Protein AF-A0A2V8UH98-F1 (afdb_monomer_lite)

Structure (mmCIF, N/CA/C/O backbone):
data_AF-A0A2V8UH98-F1
#
_entry.id   AF-A0A2V8UH98-F1
#
loop_
_atom_site.group_PDB
_atom_site.id
_atom_site.type_symbol
_atom_site.label_atom_id
_atom_site.label_alt_id
_atom_site.label_comp_id
_atom_site.label_asym_id
_atom_site.label_entity_id
_atom_site.label_seq_id
_atom_site.pdbx_PDB_ins_code
_atom_site.Cartn_x
_atom_site.Cartn_y
_atom_site.Cartn_z
_atom_site.occupancy
_atom_site.B_iso_or_equiv
_atom_site.auth_seq_id
_atom_site.auth_comp_id
_atom_site.auth_asym_id
_atom_site.auth_atom_id
_atom_site.pdbx_PDB_model_num
ATOM 1 N N . MET A 1 1 ? -24.434 48.627 -65.987 1.00 36.56 1 MET A N 1
ATOM 2 C CA . MET A 1 1 ? -24.848 47.667 -64.939 1.00 36.56 1 MET A CA 1
ATOM 3 C C . MET A 1 1 ? -23.824 47.705 -63.820 1.00 36.56 1 MET A C 1
ATOM 5 O O . MET A 1 1 ? -22.636 47.714 -64.101 1.00 36.56 1 MET A O 1
ATOM 9 N N . ARG A 1 2 ? -24.295 47.849 -62.579 1.00 33.19 2 ARG A N 1
ATOM 10 C CA . ARG A 1 2 ? -23.473 47.977 -61.369 1.00 33.19 2 ARG A CA 1
ATOM 11 C C . ARG A 1 2 ? -22.741 46.666 -61.073 1.00 33.19 2 ARG A C 1
ATOM 13 O O . ARG A 1 2 ? -23.379 45.623 -61.069 1.00 33.19 2 ARG A O 1
ATOM 20 N N . SER A 1 3 ? -21.479 46.755 -60.672 1.00 27.91 3 SER A N 1
ATOM 21 C CA . SER A 1 3 ? -20.952 45.897 -59.610 1.00 27.91 3 SER A CA 1
ATOM 22 C C . SER A 1 3 ? -19.883 46.665 -58.839 1.00 27.91 3 SER A C 1
ATOM 24 O O . SER A 1 3 ? -18.904 47.137 -59.409 1.00 27.91 3 SER A O 1
ATOM 26 N N . LYS A 1 4 ? -20.156 46.870 -57.549 1.00 33.62 4 LYS A N 1
ATOM 27 C CA . LYS A 1 4 ? -19.219 47.376 -56.549 1.00 33.62 4 LYS A CA 1
ATOM 28 C C . LYS A 1 4 ? -18.389 46.189 -56.072 1.00 33.62 4 LYS A C 1
ATOM 30 O O . LYS A 1 4 ? -18.980 45.182 -55.700 1.00 33.62 4 LYS A O 1
ATOM 35 N N . THR A 1 5 ? -17.082 46.356 -55.934 1.00 32.06 5 THR A N 1
ATOM 36 C CA . THR A 1 5 ? -16.282 45.493 -55.057 1.00 32.06 5 THR A CA 1
ATOM 37 C C . THR A 1 5 ? -15.260 46.332 -54.312 1.00 32.06 5 THR A C 1
ATOM 39 O O . THR A 1 5 ? -14.608 47.209 -54.872 1.00 32.06 5 THR A O 1
ATOM 42 N N . ALA A 1 6 ? -15.262 46.107 -53.005 1.00 32.78 6 ALA A N 1
ATOM 43 C CA . ALA A 1 6 ? -14.678 46.920 -51.963 1.00 32.78 6 ALA A CA 1
ATOM 44 C C . ALA A 1 6 ? -13.156 46.768 -51.866 1.00 32.78 6 ALA A C 1
ATOM 46 O O . ALA A 1 6 ? -12.603 45.701 -52.122 1.00 32.78 6 ALA A O 1
ATOM 47 N N . PHE A 1 7 ? -12.512 47.845 -51.419 1.00 29.62 7 PHE A N 1
ATOM 48 C CA . PHE A 1 7 ? -11.169 47.827 -50.854 1.00 29.62 7 PHE A CA 1
ATOM 49 C C . PHE A 1 7 ? -11.186 47.049 -49.531 1.00 29.62 7 PHE A C 1
ATOM 51 O O . PHE A 1 7 ? -11.878 47.441 -48.593 1.00 29.62 7 PHE A O 1
ATOM 58 N N . ALA A 1 8 ? -10.395 45.983 -49.450 1.00 29.98 8 ALA A N 1
ATOM 59 C CA . ALA A 1 8 ? -9.986 45.370 -48.194 1.00 29.98 8 ALA A CA 1
ATOM 60 C C . ALA A 1 8 ? -8.457 45.268 -48.206 1.00 29.98 8 ALA A C 1
ATOM 62 O O . ALA A 1 8 ? -7.879 44.471 -48.943 1.00 29.98 8 ALA A O 1
ATOM 63 N N . SER A 1 9 ? -7.804 46.124 -47.422 1.00 27.31 9 SER A N 1
ATOM 64 C CA . SER A 1 9 ? -6.370 46.044 -47.157 1.00 27.31 9 SER A CA 1
ATOM 65 C C . SER A 1 9 ? -6.095 44.820 -46.286 1.00 27.31 9 SER A C 1
ATOM 67 O O . SER A 1 9 ? -6.544 44.768 -45.143 1.00 27.31 9 SER A O 1
ATOM 69 N N . ILE A 1 10 ? -5.343 43.851 -46.807 1.00 29.67 10 ILE A N 1
ATOM 70 C CA . ILE A 1 10 ? -4.742 42.781 -46.007 1.00 29.67 10 ILE A CA 1
ATOM 71 C C . ILE A 1 10 ? -3.270 43.140 -45.827 1.00 29.67 10 ILE A C 1
ATOM 73 O O . ILE A 1 10 ? -2.487 43.135 -46.774 1.00 29.67 10 ILE A O 1
ATOM 77 N N . VAL A 1 11 ? -2.910 43.477 -44.592 1.00 29.83 11 VAL A N 1
ATOM 78 C CA . VAL A 1 11 ? -1.520 43.564 -44.146 1.00 29.83 11 VAL A CA 1
ATOM 79 C C . VAL A 1 11 ? -0.972 42.137 -44.116 1.00 29.83 11 VAL A C 1
ATOM 81 O O . VAL A 1 11 ? -1.351 41.339 -43.260 1.00 29.83 11 VAL A O 1
ATOM 84 N N . LEU A 1 12 ? -0.118 41.799 -45.084 1.00 26.64 12 LEU A N 1
ATOM 85 C CA . LEU A 1 12 ? 0.639 40.549 -45.099 1.00 26.64 12 LEU A CA 1
ATOM 86 C C . LEU A 1 12 ? 1.708 40.612 -43.996 1.00 26.64 12 LEU A C 1
ATOM 88 O O . LEU A 1 12 ? 2.694 41.337 -44.124 1.00 26.64 12 LEU A O 1
ATOM 92 N N . PHE A 1 13 ? 1.538 39.839 -42.924 1.00 27.42 13 PHE A N 1
ATOM 93 C CA . PHE A 1 13 ? 2.664 39.486 -42.064 1.00 27.42 13 PHE A CA 1
ATOM 94 C C . PHE A 1 13 ? 3.539 38.476 -42.814 1.00 27.42 13 PHE A C 1
ATOM 96 O O . PHE A 1 13 ? 3.110 37.366 -43.125 1.00 27.42 13 PHE A O 1
ATOM 103 N N . LEU A 1 14 ? 4.768 38.888 -43.123 1.00 26.70 14 LEU A N 1
ATOM 104 C CA . LEU A 1 14 ? 5.841 38.026 -43.608 1.00 26.70 14 LEU A CA 1
ATOM 105 C C . LEU A 1 14 ? 6.134 36.949 -42.554 1.00 26.70 14 LEU A C 1
ATOM 107 O O . LEU A 1 14 ? 6.762 37.234 -41.536 1.00 26.70 14 LEU A O 1
ATOM 111 N N . ILE A 1 15 ? 5.706 35.712 -42.806 1.00 31.31 15 ILE A N 1
ATOM 112 C CA . ILE A 1 15 ? 6.250 34.542 -42.112 1.00 31.31 15 ILE A CA 1
ATOM 113 C C . ILE A 1 15 ? 7.521 34.134 -42.877 1.00 31.31 15 ILE A C 1
ATOM 115 O O . ILE A 1 15 ? 7.439 33.864 -44.082 1.00 31.31 15 ILE A O 1
ATOM 119 N N . PRO A 1 16 ? 8.707 34.115 -42.240 1.00 30.75 16 PRO A N 1
ATOM 120 C CA . PRO A 1 16 ? 9.930 33.671 -42.888 1.00 30.75 16 PRO A CA 1
ATOM 121 C C . PRO A 1 16 ? 9.797 32.208 -43.315 1.00 30.75 16 PRO A C 1
ATOM 123 O O . PRO A 1 16 ? 9.357 31.352 -42.547 1.00 30.75 16 PRO A O 1
ATOM 126 N N . HIS A 1 17 ? 10.203 31.940 -44.553 1.00 29.08 17 HIS A N 1
ATOM 127 C CA . HIS A 1 17 ? 10.264 30.608 -45.131 1.00 29.08 17 HIS A CA 1
ATOM 128 C C . HIS A 1 17 ? 11.238 29.750 -44.318 1.00 29.08 17 HIS A C 1
ATOM 130 O O . HIS A 1 17 ? 12.447 29.971 -44.357 1.00 29.08 17 HIS A O 1
ATOM 136 N N . SER A 1 18 ? 10.723 28.757 -43.598 1.00 30.25 18 SER A N 1
ATOM 137 C CA . SER A 1 18 ? 11.547 27.644 -43.134 1.00 30.25 18 SER A CA 1
ATOM 138 C C . SER A 1 18 ? 11.640 26.650 -44.284 1.00 30.25 18 SER A C 1
ATOM 140 O O . SER A 1 18 ? 10.657 26.033 -44.688 1.00 30.25 18 SER A O 1
ATOM 142 N N . SER A 1 19 ? 12.835 26.563 -44.857 1.00 30.44 19 SER A N 1
ATOM 143 C CA . SER A 1 19 ? 13.209 25.601 -45.880 1.00 30.44 19 SER A CA 1
ATOM 144 C C . SER A 1 19 ? 12.758 24.193 -45.490 1.00 30.44 19 SER A C 1
ATOM 146 O O . SER A 1 19 ? 13.148 23.673 -44.443 1.00 30.44 19 SER A O 1
ATOM 148 N N . TYR A 1 20 ? 11.969 23.562 -46.361 1.00 27.97 20 TYR A N 1
ATOM 149 C CA . TYR A 1 20 ? 11.771 22.118 -46.362 1.00 27.97 20 TYR A CA 1
ATOM 150 C C . TYR A 1 20 ? 13.131 21.461 -46.631 1.00 27.97 20 TYR A C 1
ATOM 152 O O . TYR A 1 20 ? 13.563 21.319 -47.773 1.00 27.97 20 TYR A O 1
ATOM 160 N N . SER A 1 21 ? 13.831 21.089 -45.563 1.00 30.62 21 SER A N 1
ATOM 161 C CA . SER A 1 21 ? 14.854 20.055 -45.635 1.00 30.62 21 SER A CA 1
ATOM 162 C C . SER A 1 21 ? 14.127 18.736 -45.880 1.00 30.62 21 SER A C 1
ATOM 164 O O . SER A 1 21 ? 13.228 18.376 -45.117 1.00 30.62 21 SER A O 1
ATOM 166 N N . GLN A 1 22 ? 14.468 18.047 -46.971 1.00 31.25 22 GLN A N 1
ATOM 167 C CA . GLN A 1 22 ? 14.033 16.676 -47.207 1.00 31.25 22 GLN A CA 1
ATOM 168 C C . GLN A 1 22 ? 14.352 15.863 -45.955 1.00 31.25 22 GLN A C 1
ATOM 170 O O . GLN A 1 22 ? 15.519 15.689 -45.603 1.00 31.25 22 GLN A O 1
ATOM 175 N N . ALA A 1 23 ? 13.306 15.395 -45.273 1.00 34.00 23 ALA A N 1
ATOM 176 C CA . ALA A 1 23 ? 13.447 14.452 -44.187 1.00 34.00 23 ALA A CA 1
ATOM 177 C C . ALA A 1 23 ? 14.193 13.239 -44.743 1.00 34.00 23 ALA A C 1
ATOM 179 O O . ALA A 1 23 ? 13.656 12.441 -45.515 1.00 34.00 23 ALA A O 1
ATOM 180 N N . ASN A 1 24 ? 15.464 13.141 -44.361 1.00 33.38 24 ASN A N 1
ATOM 181 C CA . ASN A 1 24 ? 16.208 11.901 -44.370 1.00 33.38 24 ASN A CA 1
ATOM 182 C C . ASN A 1 24 ? 15.255 10.856 -43.779 1.00 33.38 24 ASN A C 1
ATOM 184 O O . ASN A 1 24 ? 14.660 11.130 -42.736 1.00 33.38 24 ASN A O 1
ATOM 188 N N . LYS A 1 25 ? 15.029 9.724 -44.458 1.00 35.69 25 LYS A N 1
ATOM 189 C CA . LYS A 1 25 ? 14.259 8.608 -43.893 1.00 35.69 25 LYS A CA 1
ATOM 190 C C . LYS A 1 25 ? 14.992 8.164 -42.632 1.00 35.69 25 LYS A C 1
ATOM 192 O O . LYS A 1 25 ? 15.854 7.289 -42.685 1.00 35.69 25 LYS A O 1
ATOM 197 N N . THR A 1 26 ? 14.688 8.800 -41.506 1.00 36.19 26 THR A N 1
ATOM 198 C CA . THR A 1 26 ? 15.080 8.343 -40.191 1.00 36.19 26 THR A CA 1
ATOM 199 C C . THR A 1 26 ? 14.458 6.971 -40.107 1.00 36.19 26 THR A C 1
ATOM 201 O O . THR A 1 26 ? 13.237 6.822 -40.166 1.00 36.19 26 THR A O 1
ATOM 204 N N . ARG A 1 27 ? 15.327 5.963 -40.120 1.00 35.03 27 ARG A N 1
ATOM 205 C CA . ARG A 1 27 ? 15.001 4.579 -39.817 1.00 35.03 27 ARG A CA 1
ATOM 206 C C . ARG A 1 27 ? 14.012 4.633 -38.656 1.00 35.03 27 ARG A C 1
ATOM 208 O O . ARG A 1 27 ? 14.379 5.136 -37.597 1.00 35.03 27 ARG A O 1
ATOM 215 N N . VAL A 1 28 ? 12.762 4.228 -38.882 1.00 40.47 28 VAL A N 1
ATOM 216 C CA . VAL A 1 28 ? 11.836 3.994 -37.777 1.00 40.47 28 VAL A CA 1
ATOM 217 C C . VAL A 1 28 ? 12.530 2.906 -36.980 1.00 40.47 28 VAL A C 1
ATOM 219 O O . VAL A 1 28 ? 12.625 1.769 -37.436 1.00 40.47 28 VAL A O 1
ATOM 222 N N . THR A 1 29 ? 13.178 3.286 -35.883 1.00 48.66 29 THR A N 1
ATOM 223 C CA . THR A 1 29 ? 13.668 2.334 -34.900 1.00 48.66 29 THR A CA 1
ATOM 224 C C . THR A 1 29 ? 12.436 1.523 -34.548 1.00 48.66 29 THR A C 1
ATOM 226 O O . THR A 1 29 ? 11.457 2.120 -34.109 1.00 48.66 29 THR A O 1
ATOM 229 N N . GLU A 1 30 ? 12.423 0.224 -34.854 1.00 53.59 30 GLU A N 1
ATOM 230 C CA . GLU A 1 30 ? 11.334 -0.664 -34.445 1.00 53.59 30 GLU A CA 1
ATOM 231 C C . GLU A 1 30 ? 11.116 -0.441 -32.948 1.00 53.59 30 GLU A C 1
ATOM 233 O O . GLU A 1 30 ? 11.960 -0.806 -32.129 1.00 53.59 30 GLU A O 1
ATOM 238 N N . THR A 1 31 ? 10.052 0.281 -32.604 1.00 64.19 31 THR A N 1
ATOM 239 C CA . THR A 1 31 ? 9.720 0.590 -31.222 1.00 64.19 31 THR A CA 1
ATOM 240 C C . THR A 1 31 ? 9.157 -0.677 -30.628 1.00 64.19 31 THR A C 1
ATOM 242 O O . THR A 1 31 ? 8.064 -1.097 -30.996 1.00 64.19 31 THR A O 1
ATOM 245 N N . GLN A 1 32 ? 9.923 -1.279 -29.735 1.00 81.81 32 GLN A N 1
ATOM 246 C CA . GLN A 1 32 ? 9.515 -2.467 -29.019 1.00 81.81 32 GLN A CA 1
ATOM 247 C C . GLN A 1 32 ? 8.502 -2.099 -27.931 1.00 81.81 32 GLN A C 1
ATOM 249 O O . GLN A 1 32 ? 8.659 -1.066 -27.259 1.00 81.81 32 GLN A O 1
ATOM 254 N N . LEU A 1 33 ? 7.468 -2.925 -27.776 1.00 89.38 33 LEU A N 1
ATOM 255 C CA . LEU A 1 33 ? 6.556 -2.857 -26.643 1.00 89.38 33 LEU A CA 1
ATOM 256 C C . LEU A 1 33 ? 7.068 -3.759 -25.521 1.00 89.38 33 LEU A C 1
ATOM 258 O O . LEU A 1 33 ? 7.694 -4.790 -25.770 1.00 89.38 33 LEU A O 1
ATOM 262 N N . ALA A 1 34 ? 6.791 -3.371 -24.280 1.00 91.31 34 ALA A N 1
ATOM 263 C CA . ALA A 1 34 ? 6.924 -4.270 -23.144 1.00 91.31 34 ALA A CA 1
ATOM 264 C C . ALA A 1 34 ? 5.643 -4.282 -22.322 1.00 91.31 34 ALA A C 1
ATOM 266 O O . ALA A 1 34 ? 5.087 -3.217 -22.051 1.00 91.31 34 ALA A O 1
ATOM 267 N N . SER A 1 35 ? 5.194 -5.459 -21.904 1.00 94.06 35 SER A N 1
ATOM 268 C CA . SER A 1 35 ? 3.982 -5.651 -21.106 1.00 94.06 35 SER A CA 1
ATOM 269 C C . SER A 1 35 ? 4.248 -6.491 -19.869 1.00 94.06 35 SER A C 1
ATOM 271 O O . SER A 1 35 ? 5.175 -7.292 -19.815 1.00 94.06 35 SER A O 1
ATOM 273 N N . GLY A 1 36 ? 3.435 -6.278 -18.843 1.00 95.00 36 GLY A N 1
ATOM 274 C CA . GLY A 1 36 ? 3.479 -7.052 -17.613 1.00 95.00 36 GLY A CA 1
ATOM 275 C C . GLY A 1 36 ? 2.330 -6.682 -16.690 1.00 95.00 36 GLY A C 1
ATOM 276 O O . GLY A 1 36 ? 1.390 -5.979 -17.085 1.00 95.00 36 GLY A O 1
ATOM 277 N N . ARG A 1 37 ? 2.418 -7.132 -15.442 1.00 95.62 37 ARG A N 1
ATOM 278 C CA . ARG A 1 37 ? 1.472 -6.784 -14.380 1.00 95.62 37 ARG A CA 1
ATOM 279 C C . ARG A 1 37 ? 2.220 -6.417 -13.113 1.00 95.62 37 ARG A C 1
ATOM 281 O O . ARG A 1 37 ? 3.223 -7.036 -12.793 1.00 95.62 37 ARG A O 1
ATOM 288 N N . ILE A 1 38 ? 1.726 -5.430 -12.379 1.00 92.62 38 ILE A N 1
ATOM 289 C CA . ILE A 1 38 ? 2.224 -5.117 -11.041 1.00 92.62 38 ILE A CA 1
ATOM 290 C C . ILE A 1 38 ? 1.338 -5.821 -10.023 1.00 92.62 38 ILE A C 1
ATOM 292 O O . ILE A 1 38 ? 0.111 -5.686 -10.065 1.00 92.62 38 ILE A O 1
ATOM 296 N N . VAL A 1 39 ? 1.959 -6.564 -9.113 1.00 90.00 39 VAL A N 1
ATOM 297 C CA . VAL A 1 39 ? 1.269 -7.368 -8.101 1.00 90.00 39 VAL A CA 1
ATOM 298 C C . VAL A 1 39 ? 1.910 -7.216 -6.719 1.00 90.00 39 VAL A C 1
ATOM 300 O O . VAL A 1 39 ? 3.012 -6.687 -6.584 1.00 90.00 39 VAL A O 1
ATOM 303 N N . ASP A 1 40 ? 1.205 -7.658 -5.680 1.00 83.94 40 ASP A N 1
ATOM 304 C CA . ASP A 1 40 ? 1.782 -7.892 -4.352 1.00 83.94 40 ASP A CA 1
ATOM 305 C C . ASP A 1 40 ? 2.383 -9.296 -4.202 1.00 83.94 40 ASP A C 1
ATOM 307 O O . ASP A 1 40 ? 2.308 -10.128 -5.107 1.00 83.94 40 ASP A O 1
ATOM 311 N N . LEU A 1 41 ? 2.954 -9.579 -3.030 1.00 82.69 41 LEU A N 1
ATOM 312 C CA . LEU A 1 41 ? 3.494 -10.898 -2.673 1.00 82.69 41 LEU A CA 1
ATOM 313 C C . LEU A 1 41 ? 2.470 -12.045 -2.749 1.00 82.69 41 LEU A C 1
ATOM 315 O O . LEU A 1 41 ? 2.865 -13.209 -2.780 1.00 82.69 41 LEU A O 1
ATOM 319 N N . GLN A 1 42 ? 1.169 -11.747 -2.748 1.00 81.06 42 GLN A N 1
ATOM 320 C CA . GLN A 1 42 ? 0.093 -12.729 -2.894 1.00 81.06 42 GLN A CA 1
ATOM 321 C C . GLN A 1 42 ? -0.420 -12.826 -4.342 1.00 81.06 42 GLN A C 1
ATOM 323 O O . GLN A 1 42 ? -1.366 -13.570 -4.602 1.00 81.06 42 GLN A O 1
ATOM 328 N N . GLY A 1 43 ? 0.178 -12.093 -5.288 1.00 84.62 43 GLY A N 1
ATOM 329 C CA . GLY A 1 43 ? -0.238 -12.054 -6.691 1.00 84.62 43 GLY A CA 1
ATOM 330 C C . GLY A 1 43 ? -1.476 -11.189 -6.953 1.00 84.62 43 GLY A C 1
ATOM 331 O O . GLY A 1 43 ? -2.048 -11.243 -8.045 1.00 84.62 43 GLY A O 1
ATOM 332 N N . ARG A 1 44 ? -1.923 -10.389 -5.974 1.00 83.12 44 ARG A N 1
ATOM 333 C CA . ARG A 1 44 ? -3.057 -9.470 -6.151 1.00 83.12 44 ARG A CA 1
ATOM 334 C C . ARG A 1 44 ? -2.600 -8.240 -6.939 1.00 83.12 44 ARG A C 1
ATOM 336 O O . ARG A 1 44 ? -1.517 -7.724 -6.658 1.00 83.12 44 ARG A O 1
ATOM 343 N N . PRO A 1 45 ? -3.392 -7.751 -7.907 1.00 84.94 45 PRO A N 1
ATOM 344 C CA . PRO A 1 45 ? -2.999 -6.623 -8.744 1.00 84.94 45 PRO A CA 1
ATOM 345 C C . PRO A 1 45 ? -2.818 -5.330 -7.938 1.00 84.94 45 PRO A C 1
ATOM 347 O O . PRO A 1 45 ? -3.543 -5.069 -6.979 1.00 84.94 45 PRO A O 1
ATOM 350 N N . ARG A 1 46 ? -1.857 -4.499 -8.356 1.00 79.12 46 ARG A N 1
ATOM 351 C CA . ARG A 1 46 ? -1.647 -3.142 -7.834 1.00 79.12 46 ARG A CA 1
ATOM 352 C C . ARG A 1 46 ? -1.997 -2.120 -8.899 1.00 79.12 46 ARG A C 1
ATOM 354 O O . ARG A 1 46 ? -1.385 -2.101 -9.966 1.00 79.12 46 ARG A O 1
ATOM 361 N N . CYS A 1 47 ? -2.953 -1.257 -8.589 1.00 76.38 47 CYS A N 1
ATOM 362 C CA . CYS A 1 47 ? -3.367 -0.177 -9.467 1.00 76.38 47 CYS A CA 1
ATOM 363 C C . CYS A 1 47 ? -2.652 1.133 -9.112 1.00 76.38 47 CYS A C 1
ATOM 365 O O . CYS A 1 47 ? -2.030 1.277 -8.055 1.00 76.38 47 CYS A O 1
ATOM 367 N N . CYS A 1 48 ? -2.743 2.110 -10.016 1.00 73.38 48 CYS A N 1
ATOM 368 C CA . CYS A 1 48 ? -2.241 3.471 -9.817 1.00 73.38 48 CYS A CA 1
ATOM 369 C C . CYS A 1 48 ?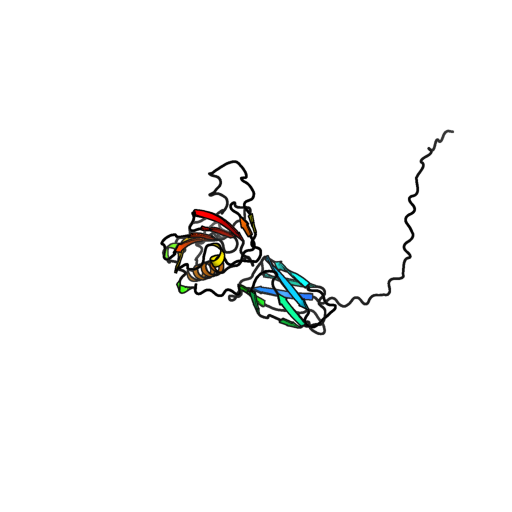 -0.735 3.577 -9.496 1.00 73.38 48 CYS A C 1
ATOM 371 O O . CYS A 1 48 ? -0.273 4.633 -9.082 1.00 73.38 48 CYS A O 1
ATOM 373 N N . VAL A 1 49 ? 0.046 2.519 -9.708 1.00 81.06 49 VAL A N 1
ATOM 374 C CA . VAL A 1 49 ? 1.510 2.521 -9.636 1.00 81.06 49 VAL A CA 1
ATOM 375 C C . VAL A 1 49 ? 2.073 3.217 -10.867 1.00 81.06 49 VAL A C 1
ATOM 377 O O . VAL A 1 49 ? 1.683 2.902 -11.996 1.00 81.06 49 VAL A O 1
ATOM 380 N N . VAL A 1 50 ? 3.029 4.113 -10.636 1.00 87.81 50 VAL A N 1
ATOM 381 C CA . VAL A 1 50 ? 3.915 4.659 -11.666 1.00 87.81 50 VAL A CA 1
ATOM 382 C C . VAL A 1 50 ? 5.204 3.857 -11.640 1.00 87.81 50 VAL A C 1
ATOM 384 O O . VAL A 1 50 ? 5.949 3.949 -10.666 1.00 87.81 50 VAL A O 1
ATOM 387 N N . LEU A 1 51 ? 5.461 3.079 -12.689 1.00 92.25 51 LEU A N 1
ATOM 388 C CA . LEU A 1 51 ? 6.715 2.345 -12.842 1.00 92.25 51 LEU A CA 1
ATOM 389 C C . LEU A 1 51 ? 7.571 3.029 -13.909 1.00 92.25 51 LEU A C 1
ATOM 391 O O . LEU A 1 51 ? 7.095 3.342 -15.003 1.00 92.25 51 LEU A O 1
ATOM 395 N N . THR A 1 52 ? 8.841 3.234 -13.588 1.00 93.75 52 THR A N 1
ATOM 396 C CA . THR A 1 52 ? 9.843 3.833 -14.461 1.00 93.75 52 THR A CA 1
ATOM 397 C C . THR A 1 52 ? 10.926 2.808 -14.779 1.00 93.75 52 THR A C 1
ATOM 399 O O . THR A 1 52 ? 11.574 2.274 -13.880 1.00 93.75 52 THR A O 1
ATOM 402 N N . LEU A 1 53 ? 11.150 2.567 -16.069 1.00 94.75 53 LEU A N 1
ATOM 403 C CA . LEU A 1 53 ? 12.298 1.831 -16.584 1.00 94.75 53 LEU A CA 1
ATOM 404 C C . LEU A 1 53 ? 13.462 2.804 -16.749 1.00 94.75 53 LEU A C 1
ATOM 406 O O . LEU A 1 53 ? 13.413 3.693 -17.601 1.00 94.75 53 LEU A O 1
ATOM 410 N N . VAL A 1 54 ? 14.499 2.642 -15.935 1.00 94.44 54 VAL A N 1
ATOM 411 C CA . VAL A 1 54 ? 15.713 3.461 -15.948 1.00 94.44 54 VAL A CA 1
ATOM 412 C C . VAL A 1 54 ? 16.788 2.733 -16.757 1.00 94.44 54 VAL A C 1
ATOM 414 O O . VAL A 1 54 ? 17.201 1.643 -16.367 1.00 94.44 54 VAL A O 1
ATOM 417 N N . PRO A 1 55 ? 17.242 3.291 -17.889 1.00 94.12 55 PRO A N 1
ATOM 418 C CA . PRO A 1 55 ? 18.300 2.701 -18.698 1.00 94.12 55 PRO A CA 1
ATOM 419 C C . PRO A 1 55 ? 19.581 2.438 -17.907 1.00 94.12 55 PRO A C 1
ATOM 421 O O . PRO A 1 55 ? 20.093 3.327 -17.228 1.00 94.12 55 PRO A O 1
ATOM 424 N N . ILE A 1 56 ? 20.149 1.244 -18.060 1.00 94.44 56 ILE A N 1
ATOM 425 C CA . ILE A 1 56 ? 21.446 0.883 -17.485 1.00 94.44 56 ILE A CA 1
ATOM 426 C C . ILE A 1 56 ? 22.531 1.083 -18.549 1.00 94.44 56 ILE A C 1
ATOM 428 O O . ILE A 1 56 ? 22.398 0.616 -19.679 1.00 94.44 56 ILE A O 1
ATOM 432 N N . ASN A 1 57 ? 23.629 1.753 -18.182 1.00 87.00 57 ASN A N 1
ATOM 433 C CA . ASN A 1 57 ? 24.821 1.941 -19.024 1.00 87.00 57 ASN A CA 1
ATOM 434 C C . ASN A 1 57 ? 24.554 2.551 -20.417 1.00 87.00 57 ASN A C 1
ATOM 436 O O . ASN A 1 57 ? 25.336 2.341 -21.343 1.00 87.00 57 ASN A O 1
ATOM 440 N N . SER A 1 58 ? 23.476 3.325 -20.575 1.00 83.38 58 SER A N 1
ATOM 441 C CA . SER A 1 58 ? 23.147 4.001 -21.832 1.00 83.38 58 SER A CA 1
ATOM 442 C C . SER A 1 58 ? 23.116 5.520 -21.637 1.00 83.38 58 SER A C 1
ATOM 444 O O . SER A 1 58 ? 22.221 6.025 -20.963 1.00 83.38 58 SER A O 1
ATOM 446 N N . PRO A 1 59 ? 24.066 6.275 -22.219 1.00 75.81 59 PRO A N 1
ATOM 447 C CA . PRO A 1 59 ? 24.149 7.726 -22.039 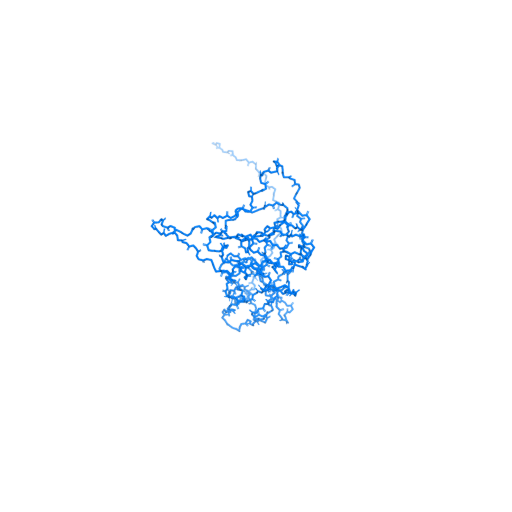1.00 75.81 59 PRO A CA 1
ATOM 448 C C . PRO A 1 59 ? 23.090 8.506 -22.834 1.00 75.81 59 PRO A C 1
ATOM 450 O O . PRO A 1 59 ? 22.933 9.706 -22.631 1.00 75.81 59 PRO A O 1
ATOM 453 N N . THR A 1 60 ? 22.391 7.854 -23.766 1.00 82.56 60 THR A N 1
ATOM 454 C CA . THR A 1 60 ? 21.418 8.488 -24.672 1.00 82.56 60 THR A CA 1
ATOM 455 C C . THR A 1 60 ? 19.987 8.013 -24.451 1.00 82.56 60 THR A C 1
ATOM 457 O O . THR A 1 60 ? 19.052 8.645 -24.947 1.00 82.56 60 THR A O 1
ATOM 460 N N . ALA A 1 61 ? 19.789 6.906 -23.734 1.00 86.50 61 ALA A N 1
ATOM 461 C CA . ALA A 1 61 ? 18.458 6.426 -23.410 1.00 86.50 61 ALA A CA 1
ATOM 462 C C . ALA A 1 61 ? 17.877 7.227 -22.243 1.00 86.50 61 ALA A C 1
ATOM 464 O O . ALA A 1 61 ? 18.529 7.438 -21.223 1.00 86.50 61 ALA A O 1
ATOM 465 N N . MET A 1 62 ? 16.624 7.647 -22.397 1.00 89.75 62 MET A N 1
ATOM 466 C CA . MET A 1 62 ? 15.868 8.322 -21.347 1.00 89.75 62 MET A CA 1
ATOM 467 C C . MET A 1 62 ? 15.028 7.311 -20.558 1.00 89.75 62 MET A C 1
ATOM 469 O O . MET A 1 62 ? 14.613 6.298 -21.131 1.00 89.75 62 MET A O 1
ATOM 473 N N . PRO A 1 63 ? 14.731 7.582 -19.275 1.00 92.50 63 PRO A N 1
ATOM 474 C CA . PRO A 1 63 ? 13.771 6.794 -18.519 1.00 92.50 63 PRO A CA 1
ATOM 475 C C . PRO A 1 63 ? 12.391 6.766 -19.180 1.00 92.50 63 PRO A C 1
ATOM 477 O O . PRO A 1 63 ? 11.898 7.791 -19.653 1.00 92.50 63 PRO A O 1
ATOM 480 N N . ILE A 1 64 ? 11.753 5.596 -19.181 1.00 92.81 64 ILE A N 1
ATOM 481 C CA . ILE A 1 64 ? 10.410 5.394 -19.738 1.00 92.81 64 ILE A CA 1
ATOM 482 C C . ILE A 1 64 ? 9.462 5.133 -18.578 1.00 92.81 64 ILE A C 1
ATOM 484 O O . ILE A 1 64 ? 9.737 4.284 -17.740 1.00 92.81 64 ILE A O 1
ATOM 488 N N . THR A 1 65 ? 8.347 5.855 -18.515 1.00 92.94 65 THR A N 1
ATOM 489 C CA . THR A 1 65 ? 7.387 5.735 -17.413 1.00 92.94 65 THR A CA 1
ATOM 490 C C . THR A 1 65 ? 6.033 5.279 -17.929 1.00 92.94 65 THR A C 1
ATOM 492 O O . THR A 1 65 ? 5.568 5.774 -18.955 1.00 92.94 65 THR A O 1
ATOM 495 N N . ALA A 1 66 ? 5.394 4.368 -17.200 1.00 92.06 66 ALA A N 1
ATOM 496 C CA . ALA A 1 66 ? 4.041 3.911 -17.475 1.00 92.06 66 ALA A CA 1
ATOM 497 C C . ALA A 1 66 ? 3.204 3.852 -16.192 1.00 92.06 66 ALA A C 1
ATOM 499 O O . ALA A 1 66 ? 3.725 3.737 -15.080 1.00 92.06 66 ALA A O 1
ATOM 500 N N . PHE A 1 67 ? 1.888 3.939 -16.374 1.00 89.06 67 PHE A N 1
ATOM 501 C CA . PHE A 1 67 ? 0.900 3.839 -15.308 1.00 89.06 67 PHE A CA 1
ATOM 502 C C . PHE A 1 67 ? 0.200 2.487 -15.393 1.00 89.06 67 PHE A C 1
ATOM 504 O O . PHE A 1 67 ? -0.200 2.053 -16.476 1.00 89.06 67 PHE A O 1
ATOM 511 N N . THR A 1 68 ? 0.034 1.841 -14.245 1.00 89.00 68 THR A N 1
ATOM 512 C CA . THR A 1 68 ? -0.781 0.626 -14.136 1.00 89.00 68 THR A CA 1
ATOM 513 C C . THR A 1 68 ? -2.265 0.923 -14.297 1.00 89.00 68 THR A C 1
ATOM 515 O O . THR A 1 68 ? -2.770 1.951 -13.836 1.00 89.00 68 THR A O 1
ATOM 518 N N . LYS A 1 69 ? -2.982 -0.016 -14.914 1.00 85.75 69 LYS A N 1
ATOM 519 C CA . LYS A 1 69 ? -4.447 -0.061 -14.897 1.00 85.75 69 LYS A CA 1
ATOM 520 C C . LYS A 1 69 ? -4.954 -0.701 -13.597 1.00 85.75 69 LYS A C 1
ATOM 522 O O . LYS A 1 69 ? -4.177 -1.218 -12.798 1.00 85.75 69 LYS A O 1
ATOM 527 N N . TYR A 1 70 ? -6.273 -0.688 -13.400 1.00 77.25 70 TYR A N 1
ATOM 528 C CA . TYR A 1 70 ? -6.932 -1.275 -12.225 1.00 77.25 70 TYR A CA 1
ATOM 529 C C . TYR A 1 70 ? -6.668 -2.777 -12.044 1.00 77.25 70 TYR A C 1
ATOM 531 O O . TYR A 1 70 ? -6.552 -3.251 -10.922 1.00 77.25 70 TYR A O 1
ATOM 539 N N . ASP A 1 71 ? -6.492 -3.518 -13.138 1.00 81.94 71 ASP A N 1
ATOM 540 C CA . ASP A 1 71 ? -6.137 -4.945 -13.129 1.00 81.94 71 ASP A CA 1
ATOM 541 C C . ASP A 1 71 ? -4.630 -5.210 -12.919 1.00 81.94 71 ASP A C 1
ATOM 543 O O . ASP A 1 71 ? -4.153 -6.343 -13.052 1.00 81.94 71 ASP A O 1
ATOM 547 N N . GLY A 1 72 ? -3.865 -4.160 -12.610 1.00 88.44 72 GLY A N 1
ATOM 548 C CA . GLY A 1 72 ? -2.418 -4.186 -12.446 1.00 88.44 72 GLY A CA 1
ATOM 549 C C . GLY A 1 72 ? -1.639 -4.242 -13.758 1.00 88.44 72 GLY A C 1
ATOM 550 O O . GLY A 1 72 ? -0.413 -4.188 -13.716 1.00 88.44 72 GLY A O 1
ATOM 551 N N . SER A 1 73 ? -2.293 -4.331 -14.922 1.00 93.50 73 SER A N 1
ATOM 552 C CA . SER A 1 73 ? -1.586 -4.377 -16.206 1.00 93.50 73 SER A CA 1
ATOM 553 C C . SER A 1 73 ? -0.819 -3.084 -16.477 1.00 93.50 73 SER A C 1
ATOM 555 O O . SER A 1 73 ? -1.281 -1.980 -16.175 1.00 93.50 73 SER A O 1
ATOM 557 N N . ILE A 1 74 ? 0.367 -3.226 -17.064 1.00 95.06 74 ILE A N 1
ATOM 558 C CA . ILE A 1 74 ? 1.239 -2.118 -17.444 1.00 95.06 74 ILE A CA 1
ATOM 559 C C . ILE A 1 74 ? 1.844 -2.371 -18.820 1.00 95.06 74 ILE A C 1
ATOM 561 O O . ILE A 1 74 ? 2.086 -3.515 -19.214 1.00 95.06 74 ILE A O 1
ATOM 565 N N . SER A 1 75 ? 2.066 -1.297 -19.574 1.00 93.88 75 SER A N 1
ATOM 566 C CA . SER A 1 75 ? 2.705 -1.384 -20.882 1.00 93.88 75 SER A CA 1
ATOM 567 C C . SER A 1 75 ? 3.605 -0.185 -21.141 1.00 93.88 75 SER A C 1
ATOM 569 O O . SER A 1 75 ? 3.249 0.952 -20.836 1.00 93.88 75 SER A O 1
ATOM 571 N N . PHE A 1 76 ? 4.757 -0.456 -21.738 1.00 93.62 76 PHE A N 1
ATOM 572 C CA . PHE A 1 76 ? 5.767 0.512 -22.132 1.00 93.62 76 PHE A CA 1
ATOM 573 C C . PHE A 1 76 ? 5.929 0.479 -23.649 1.00 93.62 76 PHE A C 1
ATOM 575 O O . PHE A 1 76 ? 5.812 -0.573 -24.276 1.00 93.62 76 PHE A O 1
ATOM 582 N N . SER A 1 77 ? 6.238 1.629 -24.236 1.00 89.50 77 SER A N 1
ATOM 583 C CA . SER A 1 77 ? 6.496 1.761 -25.668 1.00 89.50 77 SER A CA 1
ATOM 584 C C . SER A 1 77 ? 7.815 2.472 -25.915 1.00 89.50 77 SER A C 1
ATOM 586 O O . SER A 1 77 ? 8.181 3.372 -25.159 1.00 89.50 77 SER A O 1
ATOM 588 N N . GLY A 1 78 ? 8.486 2.124 -27.012 1.00 86.19 78 GLY A N 1
ATOM 589 C CA . GLY A 1 78 ? 9.727 2.787 -27.411 1.00 86.19 78 GLY A CA 1
ATOM 590 C C . GLY A 1 78 ? 10.943 2.292 -26.635 1.00 86.19 78 GLY A C 1
ATOM 591 O O . GLY A 1 78 ? 11.881 3.061 -26.424 1.00 86.19 78 GLY A O 1
ATOM 592 N N . LEU A 1 79 ? 10.930 1.022 -26.211 1.00 87.75 79 LEU A N 1
ATOM 593 C CA . LEU A 1 79 ? 12.101 0.423 -25.586 1.00 87.75 79 LEU A CA 1
ATOM 594 C C . LEU A 1 79 ? 13.259 0.369 -26.582 1.00 87.75 79 LEU A C 1
ATOM 596 O O . LEU A 1 79 ? 13.101 0.026 -27.756 1.00 87.75 79 LEU A O 1
ATOM 600 N N . GLN A 1 80 ? 14.438 0.707 -26.077 1.00 88.19 80 GLN A N 1
ATOM 601 C CA . GLN A 1 80 ? 15.704 0.428 -26.731 1.00 88.19 80 GLN A CA 1
ATOM 602 C C . GLN A 1 80 ? 16.180 -0.959 -26.293 1.00 88.19 80 GLN A C 1
ATOM 604 O O . GLN A 1 80 ? 15.821 -1.442 -25.224 1.00 88.19 80 GLN A O 1
ATOM 609 N N . ARG A 1 81 ? 17.024 -1.592 -27.108 1.00 87.56 81 ARG A N 1
ATOM 610 C CA . ARG A 1 81 ? 17.553 -2.942 -26.856 1.00 87.56 81 ARG A CA 1
ATOM 611 C C . ARG A 1 81 ? 18.710 -2.894 -25.854 1.00 87.56 81 ARG A C 1
ATOM 613 O O . ARG A 1 81 ? 19.867 -3.076 -26.223 1.00 87.56 81 ARG A O 1
ATOM 620 N N . ILE A 1 82 ? 18.388 -2.541 -24.615 1.00 89.88 82 ILE A N 1
ATOM 621 C CA . ILE A 1 82 ? 19.309 -2.381 -23.486 1.00 89.88 82 ILE A CA 1
ATOM 622 C C . ILE A 1 82 ? 18.679 -2.950 -22.208 1.00 89.88 82 ILE A C 1
ATOM 624 O O . ILE A 1 82 ? 17.497 -3.299 -22.180 1.00 89.88 82 ILE A O 1
ATOM 628 N N . SER A 1 83 ? 19.467 -3.014 -21.141 1.00 93.38 83 SER A N 1
ATOM 629 C CA . SER A 1 83 ? 18.981 -3.360 -19.808 1.00 93.38 83 SER A CA 1
ATOM 630 C C . SER A 1 83 ? 18.356 -2.151 -19.118 1.00 93.38 83 SER A C 1
ATOM 632 O O . SER A 1 83 ? 18.824 -1.017 -19.268 1.00 93.38 83 SER A O 1
ATOM 634 N N . TYR A 1 84 ? 17.332 -2.407 -18.313 1.00 95.38 84 TYR A N 1
ATOM 635 C CA . TYR A 1 84 ? 16.640 -1.403 -17.519 1.00 95.38 84 TYR A CA 1
ATOM 636 C C . TYR A 1 84 ? 16.559 -1.831 -16.057 1.00 95.38 84 TYR A C 1
ATOM 638 O O . TYR A 1 84 ? 16.312 -2.996 -15.747 1.00 95.38 84 TYR A O 1
ATOM 646 N N . GLU A 1 85 ? 16.725 -0.870 -15.157 1.00 95.88 85 GLU A N 1
ATOM 647 C CA . GLU A 1 85 ? 16.360 -0.988 -13.751 1.00 95.88 85 GLU A CA 1
ATOM 648 C C . GLU A 1 85 ? 14.926 -0.493 -13.557 1.00 95.88 85 GLU A C 1
ATOM 650 O O . GLU A 1 85 ? 14.529 0.537 -14.105 1.00 95.88 85 GLU A O 1
ATOM 655 N N . LEU A 1 86 ? 14.133 -1.241 -12.800 1.00 94.56 86 LEU A N 1
ATOM 656 C CA . LEU A 1 86 ? 12.762 -0.878 -12.476 1.00 94.56 86 LEU A CA 1
ATOM 657 C C . LEU A 1 86 ? 12.776 -0.007 -11.226 1.00 94.56 86 LEU A C 1
ATOM 659 O O . LEU A 1 86 ? 13.345 -0.386 -10.207 1.00 94.56 86 LEU A O 1
ATOM 663 N N . SER A 1 87 ? 12.119 1.147 -11.285 1.00 91.38 87 SER A N 1
ATOM 664 C CA . SER A 1 87 ? 11.987 2.040 -10.135 1.00 91.38 87 SER A CA 1
ATOM 665 C C . SER A 1 87 ? 10.588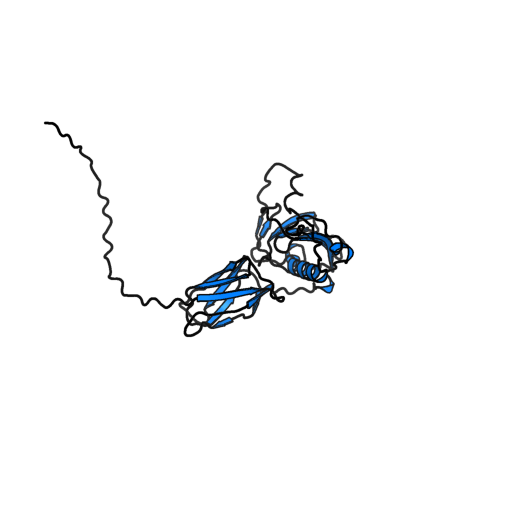 2.635 -10.042 1.00 91.38 87 SER A C 1
ATOM 667 O O . SER A 1 87 ? 9.903 2.819 -11.048 1.00 91.38 87 SER A O 1
ATOM 669 N N . ILE A 1 88 ? 10.160 2.952 -8.822 1.00 87.69 88 ILE A N 1
ATOM 670 C CA . ILE A 1 88 ? 8.934 3.709 -8.561 1.00 87.69 88 ILE A CA 1
ATOM 671 C C . ILE A 1 88 ? 9.353 5.070 -8.007 1.00 87.69 88 ILE A C 1
ATOM 673 O O . ILE A 1 88 ? 10.018 5.123 -6.971 1.00 87.69 88 ILE A O 1
ATOM 677 N N . PRO A 1 89 ? 8.987 6.184 -8.660 1.00 79.69 89 PRO A N 1
ATOM 678 C CA . PRO A 1 89 ? 9.420 7.500 -8.220 1.00 79.69 89 PRO A CA 1
ATOM 679 C C . PRO A 1 89 ? 8.970 7.847 -6.793 1.00 79.69 89 PRO A C 1
ATOM 681 O O . PRO A 1 89 ? 7.780 7.832 -6.471 1.00 79.69 89 PRO A O 1
ATOM 684 N N . GLY A 1 90 ? 9.935 8.264 -5.972 1.00 70.19 90 GLY A N 1
ATOM 685 C CA . GLY A 1 90 ? 9.723 8.957 -4.700 1.00 70.19 90 GLY A CA 1
ATOM 686 C C . GLY A 1 90 ? 9.506 8.080 -3.464 1.00 70.19 90 GLY A C 1
ATOM 687 O O . GLY A 1 90 ? 9.516 8.630 -2.364 1.00 70.19 90 GLY A O 1
ATOM 688 N N . GLY A 1 91 ? 9.343 6.765 -3.599 1.00 71.00 91 GLY A N 1
ATOM 689 C CA . GLY A 1 91 ? 9.236 5.859 -2.451 1.00 71.00 91 GLY A CA 1
ATOM 690 C C . GLY A 1 91 ? 10.292 4.764 -2.479 1.00 71.00 91 GLY A C 1
ATOM 691 O O . GLY A 1 91 ? 10.794 4.404 -3.543 1.00 71.00 91 GLY A O 1
ATOM 692 N N . ASP A 1 92 ? 10.601 4.231 -1.301 1.00 78.81 92 ASP A N 1
ATOM 693 C CA . ASP A 1 92 ? 11.478 3.076 -1.166 1.00 78.81 92 ASP A CA 1
ATOM 694 C C . ASP A 1 92 ? 10.628 1.815 -1.348 1.00 78.81 92 ASP A C 1
ATOM 696 O O . ASP A 1 92 ? 9.770 1.497 -0.523 1.00 78.81 92 ASP A O 1
ATOM 700 N N . PHE A 1 93 ? 10.836 1.109 -2.458 1.00 84.88 93 PHE A N 1
ATOM 701 C CA . PHE A 1 93 ? 10.105 -0.112 -2.790 1.00 84.88 93 PHE A CA 1
ATOM 702 C C . PHE A 1 93 ? 11.071 -1.258 -3.062 1.00 84.88 93 PHE A C 1
ATOM 704 O O . PHE A 1 93 ? 12.076 -1.096 -3.753 1.00 84.88 93 PHE A O 1
ATOM 711 N N . SER A 1 94 ? 10.739 -2.436 -2.547 1.00 88.12 94 SER A N 1
ATOM 712 C CA . SER A 1 94 ? 11.326 -3.690 -3.001 1.00 88.12 94 SER A CA 1
ATOM 713 C C . SER A 1 94 ? 10.596 -4.119 -4.269 1.00 88.12 94 SER A C 1
ATOM 715 O O . SER A 1 94 ? 9.375 -4.277 -4.259 1.00 88.12 94 SER A O 1
ATOM 717 N N . ILE A 1 95 ? 11.342 -4.265 -5.366 1.00 92.06 95 ILE A N 1
ATOM 718 C CA . ILE A 1 95 ? 10.804 -4.569 -6.695 1.00 92.06 95 ILE A CA 1
ATOM 719 C C . ILE A 1 95 ? 11.441 -5.863 -7.203 1.00 92.06 95 ILE A C 1
ATOM 721 O O . ILE A 1 95 ? 12.668 -5.982 -7.236 1.00 92.06 95 ILE A O 1
ATOM 725 N N . HIS A 1 96 ? 10.616 -6.824 -7.619 1.00 93.44 96 HIS A N 1
ATOM 726 C CA . HIS A 1 96 ? 11.072 -8.104 -8.159 1.00 93.44 96 HIS A CA 1
ATOM 727 C C . HIS A 1 96 ? 10.316 -8.473 -9.449 1.00 93.44 96 HIS A C 1
ATOM 729 O O . HIS A 1 96 ? 9.103 -8.634 -9.389 1.00 93.44 96 HIS A O 1
ATOM 735 N N . PRO A 1 97 ? 11.005 -8.653 -10.594 1.00 94.31 97 PRO A N 1
ATOM 736 C CA . PRO A 1 97 ? 12.442 -8.453 -10.776 1.00 94.31 97 PRO A CA 1
ATOM 737 C C . PRO A 1 97 ? 12.819 -6.963 -10.706 1.00 94.31 97 PRO A C 1
ATOM 739 O O . PRO A 1 97 ? 12.096 -6.107 -11.197 1.00 94.31 97 PRO A O 1
ATOM 742 N N . ALA A 1 98 ? 13.979 -6.643 -10.127 1.00 93.50 98 ALA A N 1
ATOM 743 C CA . ALA A 1 98 ? 14.477 -5.261 -10.074 1.00 93.50 98 ALA A CA 1
ATOM 744 C C . ALA A 1 98 ? 15.043 -4.781 -11.422 1.00 93.50 98 ALA A C 1
ATOM 746 O O . ALA A 1 98 ? 15.284 -3.591 -11.618 1.00 93.50 98 ALA A O 1
ATOM 747 N N . ARG A 1 99 ? 15.315 -5.710 -12.345 1.00 95.56 99 ARG A N 1
ATOM 748 C CA . ARG A 1 99 ? 15.937 -5.444 -13.643 1.00 95.56 99 ARG A CA 1
ATOM 749 C C . ARG A 1 99 ? 15.310 -6.305 -14.723 1.00 95.56 99 ARG A C 1
ATOM 751 O O . ARG A 1 99 ? 14.944 -7.448 -14.459 1.00 95.56 99 ARG A O 1
ATOM 758 N N . ILE A 1 100 ? 15.242 -5.756 -15.927 1.00 94.62 100 ILE A N 1
ATOM 759 C CA . ILE A 1 100 ? 14.794 -6.452 -17.131 1.00 94.62 100 ILE A CA 1
ATOM 760 C C . ILE A 1 100 ? 15.758 -6.163 -18.276 1.00 94.62 100 ILE A C 1
ATOM 762 O O . ILE A 1 100 ? 16.323 -5.071 -18.366 1.00 94.62 100 ILE A O 1
ATOM 766 N N . ASP A 1 101 ? 15.900 -7.126 -19.175 1.00 92.19 101 ASP A N 1
ATOM 767 C CA . ASP A 1 101 ? 16.696 -6.988 -20.387 1.00 92.19 101 ASP A CA 1
ATOM 768 C C . ASP A 1 101 ? 15.763 -6.956 -21.595 1.00 92.19 101 ASP A C 1
ATOM 770 O O . ASP A 1 101 ? 15.003 -7.899 -21.826 1.00 92.19 101 ASP A O 1
ATOM 774 N N . ALA A 1 102 ? 15.799 -5.868 -22.369 1.00 88.12 102 ALA A N 1
ATOM 775 C CA . ALA A 1 102 ? 15.028 -5.801 -23.602 1.00 88.12 102 ALA A CA 1
ATOM 776 C C . ALA A 1 102 ? 15.639 -6.759 -24.644 1.00 88.12 102 ALA A C 1
ATOM 778 O O . ALA A 1 102 ? 16.835 -6.654 -24.944 1.00 88.12 102 ALA A O 1
ATOM 779 N N . PRO A 1 103 ? 14.857 -7.702 -25.204 1.00 82.38 103 PRO A N 1
ATOM 780 C CA . PRO A 1 103 ? 15.376 -8.689 -26.130 1.00 82.38 103 PRO A CA 1
ATOM 781 C C . PRO A 1 103 ? 15.822 -8.047 -27.440 1.00 82.38 103 PRO A C 1
ATOM 783 O O . PRO A 1 103 ? 15.438 -6.940 -27.817 1.00 82.38 103 PRO A O 1
ATOM 786 N N . THR A 1 104 ? 16.650 -8.784 -28.173 1.00 79.12 104 THR A N 1
ATOM 787 C CA . THR A 1 104 ? 17.219 -8.318 -29.438 1.00 79.12 104 THR A CA 1
ATOM 788 C C . THR A 1 104 ? 16.194 -8.224 -30.570 1.00 79.12 104 THR A C 1
ATOM 790 O O . THR A 1 104 ? 16.484 -7.551 -31.561 1.00 79.12 104 THR A O 1
ATOM 793 N N . ALA A 1 105 ? 15.024 -8.859 -30.440 1.00 79.56 105 ALA A N 1
ATOM 794 C CA . ALA A 1 105 ? 13.895 -8.787 -31.367 1.00 79.56 105 ALA A CA 1
ATOM 795 C C . ALA A 1 105 ? 12.567 -9.147 -30.669 1.00 79.56 105 ALA A C 1
ATOM 797 O O . ALA A 1 105 ? 12.572 -9.896 -29.693 1.00 79.56 105 ALA A O 1
ATOM 798 N N . GLY A 1 106 ? 11.448 -8.668 -31.228 1.00 83.81 106 GLY A N 1
ATOM 799 C CA . GLY A 1 106 ? 10.090 -8.920 -30.722 1.00 83.81 106 GLY A CA 1
ATOM 800 C C . GLY A 1 106 ? 9.718 -8.057 -29.518 1.00 83.81 106 GLY A C 1
ATOM 801 O O . GLY A 1 106 ? 10.539 -7.281 -29.046 1.00 83.81 106 GLY A O 1
ATOM 802 N N . ASP A 1 107 ? 8.485 -8.183 -29.034 1.00 89.25 107 ASP A N 1
ATOM 803 C CA . ASP A 1 107 ? 8.020 -7.515 -27.812 1.00 89.25 107 ASP A CA 1
ATOM 804 C C . ASP A 1 107 ? 8.534 -8.230 -26.550 1.00 89.25 107 ASP A C 1
ATOM 806 O O . ASP A 1 107 ? 8.887 -9.411 -26.587 1.00 89.25 107 ASP A O 1
ATOM 810 N N . LEU A 1 108 ? 8.626 -7.499 -25.437 1.00 90.69 108 LEU A N 1
ATOM 811 C CA . LEU A 1 108 ? 9.058 -8.026 -24.141 1.00 90.69 108 LEU A CA 1
ATOM 812 C C . LEU A 1 108 ? 7.855 -8.322 -23.239 1.00 90.69 108 LEU A C 1
ATOM 814 O O . LEU A 1 108 ? 7.160 -7.407 -22.808 1.00 90.69 108 LEU A O 1
ATOM 818 N N . GLU A 1 109 ? 7.684 -9.580 -22.847 1.00 93.38 109 GLU A N 1
ATOM 819 C CA . GLU A 1 109 ? 6.813 -9.934 -21.724 1.00 93.38 109 GLU A CA 1
ATOM 820 C C . GLU A 1 109 ? 7.631 -9.939 -20.430 1.00 93.38 109 GLU A C 1
ATOM 822 O O . GLU A 1 109 ? 8.472 -10.809 -20.212 1.00 93.38 109 GLU A O 1
ATOM 827 N N . ILE A 1 110 ? 7.394 -8.946 -19.575 1.00 93.62 110 ILE A N 1
ATOM 828 C CA . ILE A 1 110 ? 8.034 -8.802 -18.261 1.00 93.62 110 ILE A CA 1
ATOM 829 C C . ILE A 1 110 ? 7.465 -9.830 -17.270 1.00 93.62 110 ILE A C 1
ATOM 831 O O . ILE A 1 110 ? 8.175 -10.293 -16.379 1.00 93.62 110 ILE A O 1
ATOM 835 N N . GLY A 1 111 ? 6.188 -10.193 -17.428 1.00 93.38 111 GLY A N 1
ATOM 836 C CA . GLY A 1 111 ? 5.445 -11.002 -16.464 1.00 93.38 111 GLY A CA 1
ATOM 837 C C . GLY A 1 111 ? 4.984 -10.190 -15.251 1.00 93.38 111 GLY A C 1
ATOM 838 O O . GLY A 1 111 ? 4.702 -8.992 -15.361 1.00 93.38 111 GLY A O 1
ATOM 839 N N . ASP A 1 112 ? 4.882 -10.856 -14.103 1.00 96.12 112 ASP A N 1
ATOM 840 C CA . ASP A 1 112 ? 4.497 -10.224 -12.842 1.00 96.12 112 ASP A CA 1
ATOM 841 C C . ASP A 1 112 ? 5.709 -9.530 -12.199 1.00 96.12 112 ASP A C 1
ATOM 843 O O . ASP A 1 112 ? 6.746 -10.143 -11.942 1.00 96.12 112 ASP A O 1
ATOM 847 N N . VAL A 1 113 ? 5.553 -8.240 -11.910 1.00 95.06 113 VAL A N 1
ATOM 848 C CA . VAL A 1 113 ? 6.479 -7.433 -11.119 1.00 95.06 113 VAL A CA 1
ATOM 849 C C . VAL A 1 113 ? 5.877 -7.263 -9.731 1.00 95.06 113 VAL A C 1
ATOM 851 O O . VAL A 1 113 ? 4.884 -6.557 -9.542 1.00 95.06 113 VAL A O 1
ATOM 854 N N . VAL A 1 114 ? 6.493 -7.906 -8.748 1.00 92.31 114 VAL A N 1
ATOM 855 C CA . VAL A 1 114 ? 6.123 -7.770 -7.342 1.00 92.31 114 VAL A CA 1
ATOM 856 C C . VAL A 1 114 ? 6.667 -6.448 -6.817 1.00 92.31 114 VAL A C 1
ATOM 858 O O . VAL A 1 114 ? 7.863 -6.176 -6.940 1.00 92.31 114 VAL A O 1
ATOM 861 N N . VAL A 1 115 ? 5.794 -5.639 -6.221 1.00 87.81 115 VAL A N 1
ATOM 862 C CA . VAL A 1 115 ? 6.143 -4.352 -5.611 1.00 87.81 115 VAL A CA 1
ATOM 863 C C . VAL A 1 115 ? 5.659 -4.330 -4.171 1.00 87.81 115 VAL A C 1
ATOM 865 O O . VAL A 1 115 ? 4.456 -4.394 -3.916 1.00 87.81 115 VAL A O 1
ATOM 868 N N . GLU A 1 116 ? 6.592 -4.147 -3.240 1.00 82.62 116 GLU A N 1
ATOM 869 C CA . GLU A 1 116 ? 6.286 -3.978 -1.821 1.00 82.62 116 GLU A CA 1
ATOM 870 C C . GLU A 1 116 ? 6.963 -2.735 -1.236 1.00 82.62 116 GLU A C 1
ATOM 872 O O . GLU A 1 116 ? 8.091 -2.412 -1.617 1.00 82.62 116 GLU A O 1
ATOM 877 N N . PRO A 1 117 ? 6.311 -2.033 -0.294 1.00 78.62 117 PRO A N 1
ATOM 878 C CA . PRO A 1 117 ? 6.960 -1.017 0.527 1.00 78.62 117 PRO A CA 1
ATOM 879 C C . PRO A 1 117 ? 8.249 -1.555 1.175 1.00 78.62 117 PRO A C 1
ATOM 881 O O . PRO A 1 117 ? 8.205 -2.544 1.907 1.00 78.62 117 PRO A O 1
ATOM 884 N N . ALA A 1 118 ? 9.396 -0.906 0.954 1.00 77.81 118 ALA A N 1
ATOM 885 C CA . ALA A 1 118 ? 10.668 -1.281 1.579 1.00 77.81 118 ALA A CA 1
ATOM 886 C C . ALA A 1 118 ? 10.759 -0.720 3.008 1.00 77.81 118 ALA A C 1
ATOM 888 O O . ALA A 1 118 ? 11.568 0.155 3.319 1.00 77.81 118 ALA A O 1
ATOM 889 N N . VAL A 1 119 ? 9.894 -1.217 3.891 1.00 76.56 119 VAL A N 1
ATOM 890 C CA . VAL A 1 119 ? 9.759 -0.712 5.260 1.00 76.56 119 VAL A CA 1
ATOM 891 C C . VAL A 1 119 ? 10.534 -1.581 6.238 1.00 76.56 119 VAL A C 1
ATOM 893 O O . VAL A 1 119 ? 10.340 -2.791 6.311 1.00 76.56 119 VAL A O 1
ATOM 896 N N . SER A 1 120 ? 11.372 -0.940 7.053 1.00 76.94 120 SER A N 1
ATOM 897 C CA . SER A 1 120 ? 11.945 -1.553 8.251 1.00 76.94 120 SER A CA 1
ATOM 898 C C . SER A 1 120 ? 11.097 -1.170 9.464 1.00 76.94 120 SER A C 1
ATOM 900 O O . SER A 1 120 ? 11.182 -0.045 9.971 1.00 76.94 120 SER A O 1
ATOM 902 N N . SER A 1 121 ? 10.249 -2.102 9.901 1.00 83.75 121 SER A N 1
ATOM 903 C CA . SER A 1 121 ? 9.429 -1.978 11.105 1.00 83.75 121 SER A CA 1
ATOM 904 C C . SER A 1 121 ? 9.519 -3.247 11.948 1.00 83.75 121 SER A C 1
ATOM 906 O O . SER A 1 121 ? 9.583 -4.354 11.420 1.00 83.75 121 SER A O 1
ATOM 908 N N . ASN A 1 122 ? 9.497 -3.080 13.271 1.00 86.44 122 ASN A N 1
ATOM 909 C CA . ASN A 1 122 ? 9.319 -4.199 14.200 1.00 86.44 122 ASN A CA 1
ATOM 910 C C . ASN A 1 122 ? 7.842 -4.609 14.313 1.00 86.44 122 ASN A C 1
ATOM 912 O O . ASN A 1 122 ? 7.544 -5.636 14.925 1.00 86.44 122 ASN A O 1
ATOM 916 N N . PHE A 1 123 ? 6.933 -3.804 13.750 1.00 91.19 123 PHE A N 1
ATOM 917 C CA . PHE A 1 123 ? 5.511 -4.084 13.724 1.00 91.19 123 PHE A CA 1
ATOM 918 C C . PHE A 1 123 ? 5.203 -5.181 12.702 1.00 91.19 123 PHE A C 1
ATOM 920 O O . PHE A 1 123 ? 5.559 -5.066 11.531 1.00 91.19 123 PHE A O 1
ATOM 927 N N . ASN A 1 124 ? 4.535 -6.247 13.134 1.00 92.19 124 ASN A N 1
ATOM 928 C CA . ASN A 1 124 ? 4.291 -7.419 12.296 1.00 92.19 124 ASN A CA 1
ATOM 929 C C . ASN A 1 124 ? 2.861 -7.963 12.433 1.00 92.19 124 ASN A C 1
ATOM 931 O O . ASN A 1 124 ? 2.026 -7.438 13.171 1.00 92.19 124 ASN A O 1
ATOM 935 N N . ILE A 1 125 ? 2.575 -9.032 11.689 1.00 93.38 125 ILE A N 1
ATOM 936 C CA . ILE A 1 125 ? 1.234 -9.612 11.574 1.00 93.38 125 ILE A CA 1
ATOM 937 C C . ILE A 1 125 ? 0.666 -10.117 12.907 1.00 93.38 125 ILE A C 1
ATOM 939 O O . ILE A 1 125 ? -0.550 -10.072 13.106 1.00 93.38 125 ILE A O 1
ATOM 943 N N . ASP A 1 126 ? 1.505 -10.543 13.852 1.00 94.50 126 ASP A N 1
ATOM 944 C CA . ASP A 1 126 ? 1.063 -11.047 15.161 1.00 94.50 126 ASP A CA 1
ATOM 945 C C . ASP A 1 126 ? 0.558 -9.927 16.075 1.00 94.50 126 ASP A C 1
ATOM 947 O O . ASP A 1 126 ? -0.185 -10.163 17.029 1.00 94.50 126 ASP A O 1
ATOM 951 N N . GLN A 1 127 ? 0.898 -8.682 15.744 1.00 95.69 127 GLN A N 1
ATOM 952 C CA . GLN A 1 127 ? 0.396 -7.486 16.412 1.00 95.69 127 GLN A CA 1
ATOM 953 C C . GLN A 1 127 ? -0.902 -6.966 15.785 1.00 95.69 127 GLN A C 1
ATOM 955 O O . GLN A 1 127 ? -1.476 -6.000 16.288 1.00 95.69 127 GLN A O 1
ATOM 960 N N . VAL A 1 128 ? -1.398 -7.601 14.719 1.00 96.12 128 VAL A N 1
ATOM 961 C CA . VAL A 1 128 ? -2.702 -7.296 14.125 1.00 96.12 128 VAL A CA 1
ATOM 962 C C . VAL A 1 128 ? -3.722 -8.335 14.571 1.00 96.12 128 VAL A C 1
ATOM 964 O O . VAL A 1 128 ? -3.635 -9.507 14.199 1.00 96.12 128 VAL A O 1
ATOM 967 N N . LEU A 1 129 ? -4.710 -7.902 15.353 1.00 95.19 129 LEU A N 1
ATOM 968 C CA . LEU A 1 129 ? -5.785 -8.748 15.861 1.00 95.19 129 LEU A CA 1
ATOM 969 C C . LEU A 1 129 ? -7.088 -8.485 15.111 1.00 95.19 129 LEU A C 1
ATOM 971 O O . LEU A 1 129 ? -7.566 -7.353 15.042 1.00 95.19 129 LEU A O 1
ATOM 975 N N . VAL A 1 130 ? -7.683 -9.557 14.600 1.00 92.69 130 VAL A N 1
ATOM 976 C CA . VAL A 1 130 ? -9.016 -9.555 13.995 1.00 92.69 130 VAL A CA 1
ATOM 977 C C . VAL A 1 130 ? -9.801 -10.682 14.645 1.00 92.69 130 VAL A C 1
ATOM 979 O O . VAL A 1 130 ? -9.568 -11.858 14.367 1.00 92.69 130 VAL A O 1
ATOM 982 N N . ASP A 1 131 ? -10.700 -10.325 15.557 1.00 87.44 131 ASP A N 1
ATOM 983 C CA . ASP A 1 131 ? -11.524 -11.304 16.253 1.00 87.44 131 ASP A CA 1
ATOM 984 C C . ASP A 1 131 ? -12.632 -11.825 15.319 1.00 87.44 131 ASP A C 1
ATOM 986 O O . ASP A 1 131 ? -13.265 -11.047 14.603 1.00 87.44 131 ASP A O 1
ATOM 990 N N . ARG A 1 132 ? -12.915 -13.137 15.347 1.00 81.19 132 ARG A N 1
ATOM 991 C CA . ARG A 1 132 ? -13.899 -13.766 14.436 1.00 81.19 132 ARG A CA 1
ATOM 992 C C . ARG A 1 132 ? -15.273 -13.094 14.456 1.00 81.19 132 ARG A C 1
ATOM 994 O O . ARG A 1 132 ? -15.846 -12.846 13.405 1.00 81.19 132 ARG A O 1
ATOM 1001 N N . HIS A 1 133 ? -15.753 -12.693 15.631 1.00 81.31 133 HIS A N 1
ATOM 1002 C CA . HIS A 1 133 ? -17.056 -12.037 15.771 1.00 81.31 133 HIS A CA 1
ATOM 1003 C C . HIS A 1 133 ? -17.191 -10.735 14.956 1.00 81.31 133 HIS A C 1
ATOM 1005 O O . HIS A 1 133 ? -18.309 -10.359 14.608 1.00 81.31 133 HIS A O 1
ATOM 1011 N N . VAL A 1 134 ? -16.074 -10.062 14.646 1.00 81.56 134 VAL A N 1
ATOM 1012 C CA . VAL A 1 134 ? -16.034 -8.835 13.836 1.00 81.56 134 VAL A CA 1
ATOM 1013 C C . VAL A 1 134 ? -16.247 -9.136 12.349 1.00 81.56 134 VAL A C 1
ATOM 1015 O O . VAL A 1 134 ? -16.845 -8.326 11.644 1.00 81.56 134 VAL A O 1
ATOM 1018 N N . VAL A 1 135 ? -15.769 -10.290 11.871 1.00 78.50 135 VAL A N 1
ATOM 1019 C CA . VAL A 1 135 ? -15.873 -10.702 10.461 1.00 78.50 135 VAL A CA 1
ATOM 1020 C C . VAL A 1 135 ? -17.059 -11.622 10.180 1.00 78.50 135 VAL A C 1
ATOM 1022 O O . VAL A 1 135 ? -17.526 -11.654 9.047 1.00 78.50 135 VAL A O 1
ATOM 1025 N N . ASP A 1 136 ? -17.573 -12.324 11.193 1.00 72.19 136 ASP A N 1
ATOM 1026 C CA . ASP A 1 136 ? -18.736 -13.213 11.072 1.00 72.19 136 ASP A CA 1
ATOM 1027 C C . ASP A 1 136 ? -20.055 -12.428 10.946 1.00 72.19 136 ASP A C 1
ATOM 1029 O O . ASP A 1 136 ? -21.053 -12.956 10.460 1.00 72.19 136 ASP A O 1
ATOM 1033 N N . ASN A 1 137 ? -20.063 -11.155 11.358 1.00 65.56 137 ASN A N 1
ATOM 1034 C CA . ASN A 1 137 ? -21.210 -10.250 11.253 1.00 65.56 137 ASN A CA 1
ATOM 1035 C C . ASN A 1 137 ? -20.806 -8.923 10.592 1.00 65.56 137 ASN A C 1
ATOM 1037 O O . ASN A 1 137 ? -20.845 -7.876 11.250 1.00 65.56 137 ASN A O 1
ATOM 1041 N N . PRO A 1 138 ? -20.401 -8.928 9.308 1.00 62.81 138 PRO A N 1
ATOM 1042 C CA . PRO A 1 138 ? -20.066 -7.688 8.638 1.00 62.81 138 PRO A CA 1
ATOM 1043 C C . PRO A 1 138 ? -21.327 -6.835 8.520 1.00 62.81 138 PRO A C 1
ATOM 1045 O O . PRO A 1 138 ? -22.385 -7.306 8.095 1.00 62.81 138 PRO A O 1
ATOM 1048 N N . LEU A 1 139 ? -21.227 -5.561 8.889 1.00 63.62 139 LEU A N 1
ATOM 1049 C CA . LEU A 1 139 ? -22.334 -4.640 8.662 1.00 63.62 139 LEU A CA 1
ATOM 1050 C C . LEU A 1 139 ? -22.496 -4.424 7.152 1.00 63.62 139 LEU A C 1
ATOM 1052 O O . LEU A 1 139 ? -21.522 -4.178 6.436 1.00 63.62 139 LEU A O 1
ATOM 1056 N N . VAL A 1 140 ? -23.738 -4.510 6.675 1.00 58.09 140 VAL A N 1
ATOM 1057 C CA . VAL A 1 140 ? -24.070 -4.242 5.273 1.00 58.09 140 VAL A CA 1
ATOM 1058 C C . VAL A 1 140 ? -23.951 -2.744 5.026 1.00 58.09 140 VAL A C 1
ATOM 1060 O O . VAL A 1 140 ? -24.692 -1.949 5.605 1.00 58.09 140 VAL A O 1
ATOM 1063 N N . GLY A 1 141 ? -23.022 -2.358 4.157 1.00 55.91 141 GLY A N 1
ATOM 1064 C CA . GLY A 1 141 ? -22.813 -0.963 3.800 1.00 55.91 141 GLY A CA 1
ATOM 1065 C C . GLY A 1 141 ? -21.390 -0.672 3.349 1.00 55.91 141 GLY A C 1
ATOM 1066 O O . GLY A 1 141 ? -20.478 -1.479 3.508 1.00 55.91 141 GLY A O 1
ATOM 1067 N N . VAL A 1 142 ? -21.219 0.518 2.785 1.00 53.91 142 VAL A N 1
ATOM 1068 C CA . VAL A 1 142 ? -19.921 1.077 2.415 1.00 53.91 142 VAL A CA 1
ATOM 1069 C C . VAL A 1 142 ? -19.658 2.246 3.348 1.00 53.91 142 VAL A C 1
ATOM 1071 O O . VAL A 1 142 ? -20.504 3.140 3.454 1.00 53.91 142 VAL A O 1
ATOM 1074 N N . PHE A 1 143 ? -18.505 2.272 4.022 1.00 54.03 143 PHE A N 1
ATOM 1075 C CA . PHE A 1 143 ? -18.098 3.492 4.708 1.00 54.03 143 PHE A CA 1
ATOM 1076 C C . PHE A 1 143 ? -17.806 4.565 3.664 1.00 54.03 143 PHE A C 1
ATOM 1078 O O . PHE A 1 143 ? -16.741 4.603 3.054 1.00 54.03 143 PHE A O 1
ATOM 1085 N N . MET A 1 144 ? -18.753 5.482 3.488 1.00 54.12 144 MET A N 1
ATOM 1086 C CA . MET A 1 144 ? -18.472 6.746 2.828 1.00 54.12 144 MET A CA 1
ATOM 1087 C C . MET A 1 144 ? -17.635 7.569 3.802 1.00 54.12 144 MET A C 1
ATOM 1089 O O . MET A 1 144 ? -18.181 8.233 4.686 1.00 54.12 144 MET A O 1
ATOM 1093 N N . LEU A 1 145 ? -16.310 7.521 3.638 1.00 54.00 145 LEU A N 1
ATOM 1094 C CA . LEU A 1 145 ? -15.330 8.226 4.477 1.00 54.00 145 LEU A CA 1
ATOM 1095 C C . LEU A 1 145 ? -15.593 9.748 4.578 1.00 54.00 145 LEU A C 1
ATOM 1097 O O . LEU A 1 145 ? -14.968 10.422 5.384 1.00 54.00 145 LEU A O 1
ATOM 1101 N N . GLY A 1 146 ? -16.524 10.291 3.785 1.00 44.47 146 GLY A N 1
ATOM 1102 C CA . GLY A 1 146 ? -16.856 11.710 3.722 1.00 44.47 146 GLY A CA 1
ATOM 1103 C C . GLY A 1 146 ? -18.064 12.193 4.508 1.00 44.47 146 GLY A C 1
ATOM 1104 O O . GLY A 1 146 ? -18.273 13.400 4.584 1.00 44.47 146 GLY A O 1
ATOM 1105 N N . ARG A 1 147 ? -18.891 11.301 5.067 1.00 43.38 147 ARG A N 1
ATOM 1106 C CA . ARG A 1 147 ? -20.175 11.724 5.656 1.00 43.38 147 ARG A CA 1
ATOM 1107 C C . ARG A 1 147 ? -20.116 12.016 7.158 1.00 43.38 147 ARG A C 1
ATOM 1109 O O . ARG A 1 147 ? -21.009 12.680 7.668 1.00 43.38 147 ARG A O 1
ATOM 1116 N N . GLU A 1 148 ? -19.073 11.577 7.861 1.00 42.88 148 GLU A N 1
ATOM 1117 C CA . GLU A 1 148 ? -18.959 11.771 9.318 1.00 42.88 148 GLU A CA 1
ATOM 1118 C C . GLU A 1 148 ? -18.457 13.167 9.734 1.00 42.88 148 GLU A C 1
ATOM 1120 O O . GLU A 1 148 ? -18.622 13.550 10.888 1.00 42.88 148 GLU A O 1
ATOM 1125 N N . THR A 1 149 ? -17.916 13.971 8.812 1.00 40.69 149 THR A N 1
ATOM 1126 C CA . THR A 1 149 ? -17.489 15.362 9.077 1.00 40.69 149 THR A CA 1
ATOM 1127 C C . THR A 1 149 ? -18.494 16.423 8.625 1.00 40.69 149 THR A C 1
ATOM 1129 O O . THR A 1 149 ? -18.374 17.578 9.024 1.00 40.69 149 THR A O 1
ATOM 1132 N N . ALA A 1 150 ? -19.538 16.050 7.877 1.00 39.56 150 ALA A N 1
ATOM 1133 C CA . ALA A 1 150 ? -20.566 16.982 7.397 1.00 39.56 150 ALA A CA 1
ATOM 1134 C C . ALA A 1 150 ? -21.485 17.536 8.512 1.00 39.56 150 ALA A C 1
ATOM 1136 O O . ALA A 1 150 ? -22.354 18.358 8.243 1.00 39.56 150 ALA A O 1
ATOM 1137 N N . GLY A 1 151 ? -21.301 17.101 9.764 1.00 36.78 151 GLY A N 1
ATOM 1138 C CA . GLY A 1 151 ? -22.004 17.632 10.935 1.00 36.78 151 GLY A CA 1
ATOM 1139 C C . GLY A 1 151 ? -21.320 18.822 11.620 1.00 36.78 151 GLY A C 1
ATOM 1140 O O . GLY A 1 151 ? -21.872 19.342 12.585 1.00 36.78 151 GLY A O 1
ATOM 1141 N N . ALA A 1 152 ? -20.138 19.262 11.167 1.00 39.50 152 ALA A N 1
ATOM 1142 C CA . ALA A 1 152 ? -19.425 20.383 11.780 1.00 39.50 152 ALA A CA 1
ATOM 1143 C C . ALA A 1 152 ? -18.850 21.357 10.732 1.00 39.50 152 ALA A C 1
ATOM 1145 O O . ALA A 1 152 ? -17.723 21.230 10.263 1.00 39.50 152 ALA A O 1
ATOM 1146 N N . SER A 1 153 ? -19.639 22.402 10.479 1.00 37.00 153 SER A N 1
ATOM 1147 C CA . SER A 1 153 ? -19.325 23.662 9.792 1.00 37.00 153 SER A CA 1
ATOM 1148 C C . SER A 1 153 ? -19.420 23.689 8.258 1.00 37.00 153 SER A C 1
ATOM 1150 O O . SER A 1 153 ? -18.560 23.216 7.523 1.00 37.00 153 SER A O 1
ATOM 1152 N N . ASP A 1 154 ? -20.467 24.379 7.802 1.00 38.88 154 ASP A N 1
ATOM 1153 C CA . ASP A 1 154 ? -20.701 24.885 6.447 1.00 38.88 154 ASP A CA 1
ATOM 1154 C C . ASP A 1 154 ? -19.692 25.972 6.027 1.00 38.88 154 ASP A C 1
ATOM 1156 O O . ASP A 1 154 ? -20.105 27.073 5.669 1.00 38.88 154 ASP A O 1
ATOM 1160 N N . LYS A 1 155 ? -18.375 25.720 6.065 1.00 39.16 155 LYS A N 1
ATOM 1161 C CA . LYS A 1 155 ? -17.372 26.516 5.321 1.00 39.16 155 LYS A CA 1
ATOM 1162 C C . LYS A 1 155 ? -16.146 25.660 4.986 1.00 39.16 155 LYS A C 1
ATOM 1164 O O . LYS A 1 155 ? -15.691 24.925 5.860 1.00 39.16 155 LYS A O 1
ATOM 1169 N N . PRO A 1 156 ? -15.553 25.789 3.782 1.00 39.47 156 PRO A N 1
ATOM 1170 C CA . PRO A 1 156 ? -14.220 25.264 3.526 1.00 39.47 156 PRO A CA 1
ATOM 1171 C C . PRO A 1 156 ? -13.241 26.073 4.385 1.00 39.47 156 PRO A C 1
ATOM 1173 O O . PRO A 1 156 ? -12.848 27.181 4.028 1.00 39.47 156 PRO A O 1
ATOM 1176 N N . GLN A 1 157 ? -12.928 25.562 5.574 1.00 44.97 157 GLN A N 1
ATOM 1177 C CA . GLN A 1 157 ? -11.738 25.986 6.302 1.00 44.97 157 GLN A CA 1
ATOM 1178 C C . GLN A 1 157 ? -10.538 25.587 5.435 1.00 44.97 157 GLN A C 1
ATOM 1180 O O . GLN A 1 157 ? -10.609 24.559 4.762 1.00 44.97 157 GLN A O 1
ATOM 1185 N N . ASP A 1 158 ? -9.521 26.445 5.378 1.00 45.34 158 ASP A N 1
ATOM 1186 C CA . ASP A 1 158 ? -8.366 26.385 4.475 1.00 45.34 158 ASP A CA 1
ATOM 1187 C C . ASP A 1 158 ? -7.920 24.969 4.069 1.00 45.34 158 ASP A C 1
ATOM 1189 O O . ASP A 1 158 ? -7.947 24.053 4.895 1.00 45.34 158 ASP A O 1
ATOM 1193 N N . PRO A 1 159 ? -7.444 24.769 2.825 1.00 53.62 159 PRO A N 1
ATOM 1194 C CA . PRO A 1 159 ? -6.958 23.471 2.387 1.00 53.62 159 PRO A CA 1
ATOM 1195 C C . PRO A 1 159 ? -5.753 23.041 3.243 1.00 53.62 159 PRO A C 1
ATOM 1197 O O . PRO A 1 159 ? -4.611 23.435 3.022 1.00 53.62 159 PRO A O 1
ATOM 1200 N N . CYS A 1 160 ? -6.035 22.227 4.252 1.00 65.44 160 CYS A N 1
ATOM 1201 C CA . CYS A 1 160 ? -5.109 21.662 5.223 1.00 65.44 160 CYS A CA 1
ATOM 1202 C C . CYS A 1 160 ? -4.348 20.486 4.607 1.00 65.44 160 CYS A C 1
ATOM 1204 O O . CYS A 1 160 ? -4.542 19.324 4.972 1.00 65.44 160 CYS A O 1
ATOM 1206 N N . TRP A 1 161 ? -3.497 20.792 3.633 1.00 65.75 161 TRP A N 1
ATOM 1207 C CA . TRP A 1 161 ? -2.596 19.815 3.045 1.00 65.75 161 TRP A CA 1
ATOM 1208 C C . TRP A 1 161 ? -1.315 19.727 3.853 1.00 65.75 161 TRP A C 1
ATOM 1210 O O . TRP A 1 161 ? -0.588 20.708 4.007 1.00 65.75 161 TRP A O 1
ATOM 1220 N N . VAL A 1 162 ? -0.993 18.519 4.296 1.00 68.44 162 VAL A N 1
ATOM 1221 C CA . VAL A 1 162 ? 0.366 18.186 4.705 1.00 68.44 162 VAL A CA 1
ATOM 1222 C C . VAL A 1 162 ? 0.996 17.428 3.547 1.00 68.44 162 VAL A C 1
ATOM 1224 O O . VAL A 1 162 ? 0.738 16.240 3.339 1.00 68.44 162 VAL A O 1
ATOM 1227 N N . HIS A 1 163 ? 1.797 18.141 2.756 1.00 67.25 163 HIS A N 1
ATOM 1228 C CA . HIS A 1 163 ? 2.658 17.520 1.758 1.00 67.25 163 HIS A CA 1
ATOM 1229 C C . HIS A 1 163 ? 3.840 16.880 2.473 1.00 67.25 163 HIS A C 1
ATOM 1231 O O . HIS A 1 163 ? 4.554 17.541 3.225 1.00 67.25 163 HIS A O 1
ATOM 1237 N N . ALA A 1 164 ? 4.043 15.586 2.248 1.00 63.12 164 ALA A N 1
ATOM 1238 C CA . ALA A 1 164 ? 5.276 14.949 2.652 1.00 63.12 164 ALA A CA 1
ATOM 1239 C C . ALA A 1 164 ? 6.308 15.157 1.534 1.00 63.12 164 ALA A C 1
ATOM 1241 O O . ALA A 1 164 ? 6.040 14.838 0.374 1.00 63.12 164 ALA A O 1
ATOM 1242 N N . ASP A 1 165 ? 7.490 15.677 1.880 1.00 57.81 165 ASP A N 1
ATOM 1243 C CA . ASP A 1 165 ? 8.594 15.891 0.924 1.00 57.81 165 ASP A CA 1
ATOM 1244 C C . ASP A 1 165 ? 9.040 14.588 0.236 1.00 57.81 165 ASP A C 1
ATOM 1246 O O . ASP A 1 165 ? 9.618 14.597 -0.849 1.00 57.81 165 ASP A O 1
ATOM 1250 N N . ARG A 1 166 ? 8.736 13.454 0.872 1.00 69.12 166 ARG A N 1
ATOM 1251 C CA . ARG A 1 166 ? 8.901 12.087 0.379 1.00 69.12 166 ARG A CA 1
ATOM 1252 C C . ARG A 1 166 ? 7.739 11.235 0.859 1.00 69.12 166 ARG A C 1
ATOM 1254 O O . ARG A 1 166 ? 7.091 11.585 1.847 1.00 69.12 166 ARG A O 1
ATOM 1261 N N . TYR A 1 167 ? 7.510 10.105 0.205 1.00 73.50 167 TYR A N 1
ATOM 1262 C CA . TYR A 1 167 ? 6.499 9.168 0.669 1.00 73.50 167 TYR A CA 1
ATOM 1263 C C . TYR A 1 167 ? 6.834 8.703 2.095 1.00 73.50 167 TYR A C 1
ATOM 1265 O O . TYR A 1 167 ? 7.988 8.400 2.399 1.00 73.50 167 TYR A O 1
ATOM 1273 N N . LYS A 1 168 ? 5.836 8.681 2.982 1.00 81.38 168 LYS A N 1
ATOM 1274 C CA . LYS A 1 168 ? 5.982 8.226 4.375 1.00 81.38 168 LYS A CA 1
ATOM 1275 C C . LYS A 1 168 ? 5.073 7.049 4.653 1.00 81.38 168 LYS A C 1
ATOM 1277 O O . LYS A 1 168 ? 3.989 6.982 4.081 1.00 81.38 168 LYS A O 1
ATOM 1282 N N . THR A 1 169 ? 5.500 6.157 5.539 1.00 87.62 169 THR A N 1
ATOM 1283 C CA . THR A 1 169 ? 4.613 5.098 6.034 1.00 87.62 169 THR A CA 1
ATOM 1284 C C . THR A 1 169 ? 3.563 5.667 6.986 1.00 87.62 169 THR A C 1
ATOM 1286 O O . THR A 1 169 ? 3.802 6.693 7.636 1.00 87.62 169 THR A O 1
ATOM 1289 N N . VAL A 1 170 ? 2.406 5.008 7.110 1.00 88.56 170 VAL A N 1
ATOM 1290 C CA . VAL A 1 170 ? 1.394 5.398 8.112 1.00 88.56 170 VAL A CA 1
ATOM 1291 C C . VAL A 1 170 ? 1.981 5.354 9.520 1.00 88.56 170 VAL A C 1
ATOM 1293 O O . VAL A 1 170 ? 1.797 6.300 10.285 1.00 88.56 170 VAL A O 1
ATOM 1296 N N . GLU A 1 171 ? 2.756 4.317 9.835 1.00 89.19 171 GLU A N 1
ATOM 1297 C CA . GLU A 1 171 ? 3.463 4.211 11.110 1.00 89.19 171 GLU A CA 1
ATOM 1298 C C . GLU A 1 171 ? 4.351 5.436 11.398 1.00 89.19 171 GLU A C 1
ATOM 1300 O O . GLU A 1 171 ? 4.297 6.012 12.484 1.00 89.19 171 GLU A O 1
ATOM 1305 N N . GLU A 1 172 ? 5.156 5.885 10.434 1.00 87.75 172 GLU A N 1
ATOM 1306 C CA . GLU A 1 172 ? 6.009 7.066 10.612 1.00 87.75 172 GLU A CA 1
ATOM 1307 C C . GLU A 1 172 ? 5.222 8.364 10.769 1.00 87.75 172 GLU A C 1
ATOM 1309 O O . GLU A 1 172 ? 5.696 9.293 11.424 1.00 87.75 172 GLU A O 1
ATOM 1314 N N . PHE A 1 173 ? 4.049 8.444 10.149 1.00 86.31 173 PHE A N 1
ATOM 1315 C CA . PHE A 1 173 ? 3.213 9.635 10.168 1.00 86.31 173 PHE A CA 1
ATOM 1316 C C . PHE A 1 173 ? 2.432 9.792 11.466 1.00 86.31 173 PHE A C 1
ATOM 1318 O O . PHE A 1 173 ? 2.461 10.856 12.077 1.00 86.31 173 PHE A O 1
ATOM 1325 N N . VAL A 1 174 ? 1.752 8.728 11.890 1.00 83.50 174 VAL A N 1
ATOM 1326 C CA . VAL A 1 174 ? 0.910 8.715 13.098 1.00 83.50 174 VAL A CA 1
ATOM 1327 C C . VAL A 1 174 ? 1.762 8.559 14.363 1.00 83.50 174 VAL A C 1
ATOM 1329 O O . VAL A 1 174 ? 1.346 8.914 15.468 1.00 83.50 174 VAL A O 1
ATOM 1332 N N . GLY A 1 175 ? 2.992 8.073 14.195 1.00 84.06 175 GLY A N 1
ATOM 1333 C CA . GLY A 1 175 ? 3.976 7.881 15.244 1.00 84.06 175 GLY A CA 1
ATOM 1334 C C . GLY A 1 175 ? 4.302 6.403 15.432 1.00 84.06 175 GLY A C 1
ATOM 1335 O O . GLY A 1 175 ? 3.414 5.562 15.587 1.00 84.06 175 GLY A O 1
ATOM 1336 N N . ARG A 1 176 ? 5.605 6.110 15.465 1.00 88.19 176 ARG A N 1
ATOM 1337 C CA . ARG A 1 176 ? 6.155 4.767 15.688 1.00 88.19 176 ARG A CA 1
ATOM 1338 C C . ARG A 1 176 ? 5.827 4.241 17.090 1.00 88.19 176 ARG A C 1
ATOM 1340 O O . ARG A 1 176 ? 5.540 5.014 18.005 1.00 88.19 176 ARG A O 1
ATOM 1347 N N . GLY A 1 177 ? 5.949 2.924 17.269 1.00 89.38 177 GLY A N 1
ATOM 1348 C CA . GLY A 1 177 ? 5.829 2.274 18.581 1.00 89.38 177 GLY A CA 1
ATOM 1349 C C . GLY A 1 177 ? 4.415 1.817 18.940 1.00 89.38 177 GLY A C 1
ATOM 1350 O O . GLY A 1 177 ? 4.111 1.659 20.123 1.00 89.38 177 GLY A O 1
ATOM 1351 N N . ALA A 1 178 ? 3.557 1.603 17.940 1.00 92.12 178 ALA A N 1
ATOM 1352 C CA . ALA A 1 178 ? 2.295 0.904 18.144 1.00 92.12 178 ALA A CA 1
ATOM 1353 C C . ALA A 1 178 ? 2.569 -0.507 18.692 1.00 92.12 178 ALA A C 1
ATOM 1355 O O . ALA A 1 178 ? 3.453 -1.217 18.212 1.00 92.12 178 ALA A O 1
ATOM 1356 N N . GLN A 1 179 ? 1.812 -0.921 19.705 1.00 94.62 179 GLN A N 1
ATOM 1357 C CA . GLN A 1 179 ? 1.903 -2.275 20.252 1.00 94.62 179 GLN A CA 1
ATOM 1358 C C . GLN A 1 179 ? 1.000 -3.236 19.493 1.00 94.62 179 GLN A C 1
ATOM 1360 O O . GLN A 1 179 ? 1.371 -4.394 19.291 1.00 94.62 179 GLN A O 1
ATOM 1365 N N . ARG A 1 180 ? -0.178 -2.757 19.080 1.00 95.56 180 ARG A N 1
ATOM 1366 C CA . ARG A 1 180 ? -1.209 -3.577 18.454 1.00 95.56 180 ARG A CA 1
ATOM 1367 C C . ARG A 1 180 ? -2.124 -2.750 17.559 1.00 95.56 180 ARG A C 1
ATOM 1369 O O . ARG A 1 180 ? -2.404 -1.594 17.854 1.00 95.56 180 ARG A O 1
ATOM 1376 N N . ILE A 1 181 ? -2.645 -3.380 16.513 1.00 96.12 181 ILE A N 1
ATOM 1377 C CA . ILE A 1 181 ? -3.804 -2.909 15.753 1.00 96.12 181 ILE A CA 1
ATOM 1378 C C . ILE A 1 181 ? -4.918 -3.928 15.954 1.00 96.12 181 ILE A C 1
ATOM 1380 O O . ILE A 1 181 ? -4.730 -5.109 15.671 1.00 96.12 181 ILE A O 1
ATOM 1384 N N . ARG A 1 182 ? -6.074 -3.497 16.451 1.00 95.69 182 ARG A N 1
ATOM 1385 C CA . ARG A 1 182 ? -7.241 -4.359 16.658 1.00 95.69 182 ARG A CA 1
ATOM 1386 C C . ARG A 1 182 ? -8.372 -3.914 15.750 1.00 95.69 182 ARG A C 1
ATOM 1388 O O . ARG A 1 182 ? -8.863 -2.799 15.907 1.00 95.69 182 ARG A O 1
ATOM 1395 N N . ALA A 1 183 ? -8.813 -4.784 14.846 1.00 94.50 183 ALA A N 1
ATOM 1396 C CA . ALA A 1 183 ? -10.043 -4.554 14.101 1.00 94.50 183 ALA A CA 1
ATOM 1397 C C . ALA A 1 183 ? -11.233 -4.545 15.063 1.00 94.50 183 ALA A C 1
ATOM 1399 O O . ALA A 1 183 ? -11.414 -5.469 15.854 1.00 94.50 183 ALA A O 1
ATOM 1400 N N . THR A 1 184 ? -12.042 -3.497 14.988 1.00 91.69 184 THR A N 1
ATOM 1401 C CA . THR A 1 184 ? -13.244 -3.323 15.812 1.00 91.69 184 THR A CA 1
ATOM 1402 C C . THR A 1 184 ? -14.517 -3.505 14.999 1.00 91.69 184 THR A C 1
ATOM 1404 O O . THR A 1 184 ? -15.568 -3.810 15.561 1.00 91.69 184 THR A O 1
ATOM 1407 N N . ARG A 1 185 ? -14.441 -3.320 13.676 1.00 87.25 185 ARG A N 1
ATOM 1408 C CA . ARG A 1 185 ? -15.586 -3.441 12.775 1.00 87.25 185 ARG A CA 1
ATOM 1409 C C . ARG A 1 185 ? -15.133 -3.747 11.357 1.00 87.25 185 ARG A C 1
ATOM 1411 O O . ARG A 1 185 ? -14.166 -3.157 10.886 1.00 87.25 185 ARG A O 1
ATOM 1418 N N . VAL A 1 186 ? -15.876 -4.595 10.655 1.00 86.19 186 VAL A N 1
ATOM 1419 C CA . VAL A 1 186 ? -15.743 -4.776 9.207 1.00 86.19 186 VAL A CA 1
ATOM 1420 C C . VAL A 1 186 ? -17.102 -4.550 8.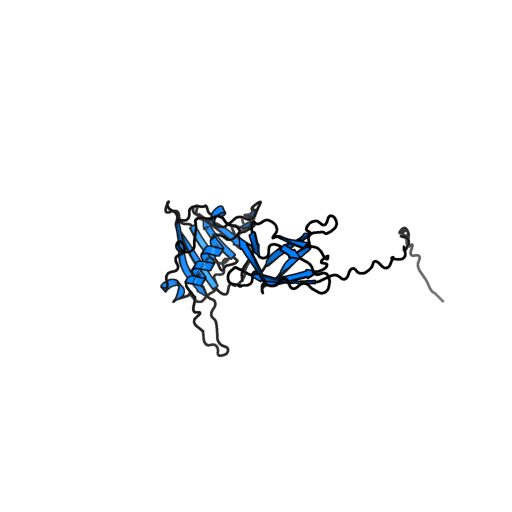547 1.00 86.19 186 VAL A C 1
ATOM 1422 O O . VAL A 1 186 ? -18.143 -4.948 9.070 1.00 86.19 186 VAL A O 1
ATOM 1425 N N . THR A 1 187 ? -17.095 -3.872 7.406 1.00 78.31 187 THR A N 1
ATOM 1426 C CA . THR A 1 187 ? -18.256 -3.687 6.535 1.00 78.31 187 THR A CA 1
ATOM 1427 C C . THR A 1 187 ? -17.953 -4.251 5.161 1.00 78.31 187 THR A C 1
ATOM 1429 O O . THR A 1 187 ? -16.824 -4.134 4.679 1.00 78.31 187 THR A O 1
ATOM 1432 N N . ALA A 1 188 ? -18.969 -4.781 4.495 1.00 75.94 188 ALA A N 1
ATOM 1433 C CA . ALA A 1 188 ? -18.864 -5.187 3.104 1.00 75.94 188 ALA A CA 1
ATOM 1434 C C . ALA A 1 188 ? -20.127 -4.795 2.331 1.00 75.94 188 ALA A C 1
ATOM 1436 O O . ALA A 1 188 ? -21.242 -4.807 2.866 1.00 75.94 188 ALA A O 1
ATOM 1437 N N . ALA A 1 189 ? -19.943 -4.420 1.067 1.00 70.50 189 ALA A N 1
ATOM 1438 C CA . ALA A 1 189 ? -21.031 -4.114 0.156 1.00 70.50 189 ALA A CA 1
ATOM 1439 C C . ALA A 1 189 ? -21.828 -5.395 -0.119 1.00 70.50 189 ALA A C 1
ATOM 1441 O O . ALA A 1 189 ? -21.223 -6.425 -0.384 1.00 70.50 189 ALA A O 1
ATOM 1442 N N . PRO A 1 190 ? -23.167 -5.380 -0.084 1.00 65.69 190 PRO A N 1
ATOM 1443 C CA . PRO A 1 190 ? -23.948 -6.593 -0.293 1.00 65.69 190 PRO A CA 1
ATOM 1444 C C . PRO A 1 190 ? -23.665 -7.178 -1.681 1.00 65.69 190 PRO A C 1
ATOM 1446 O O . PRO A 1 190 ? -23.829 -6.499 -2.693 1.00 65.69 190 PRO A O 1
ATOM 1449 N N . THR A 1 191 ? -23.275 -8.452 -1.739 1.00 67.25 191 THR A N 1
ATOM 1450 C CA . THR A 1 191 ? -23.313 -9.195 -3.001 1.00 67.25 191 THR A CA 1
ATOM 1451 C C . THR A 1 191 ? -24.736 -9.692 -3.187 1.00 67.25 191 THR A C 1
ATOM 1453 O O . THR A 1 191 ? -25.296 -10.311 -2.286 1.00 67.25 191 THR A O 1
ATOM 1456 N N . VAL A 1 192 ? -25.343 -9.412 -4.335 1.00 69.94 192 VAL A N 1
ATOM 1457 C CA . VAL A 1 192 ? -26.705 -9.851 -4.647 1.00 69.94 192 VAL A CA 1
ATOM 1458 C C . VAL A 1 192 ? -26.632 -10.779 -5.851 1.00 69.94 192 VAL A C 1
ATOM 1460 O O . VAL A 1 192 ? -25.971 -10.465 -6.841 1.00 69.94 192 VAL A O 1
ATOM 1463 N N . ARG A 1 193 ? -27.271 -11.948 -5.766 1.00 71.56 193 ARG A N 1
ATOM 1464 C CA . ARG A 1 193 ? -27.424 -12.842 -6.921 1.00 71.56 193 ARG A CA 1
ATOM 1465 C C . ARG A 1 193 ? -28.290 -12.181 -7.994 1.00 71.56 193 ARG A C 1
ATOM 1467 O O . ARG A 1 193 ? -29.038 -11.247 -7.720 1.00 71.56 193 ARG A O 1
ATOM 1474 N N . ALA A 1 194 ? -28.251 -12.725 -9.209 1.00 72.88 194 ALA A N 1
ATOM 1475 C CA . ALA A 1 194 ? -29.106 -12.274 -10.311 1.00 72.88 194 ALA A CA 1
ATOM 1476 C C . ALA A 1 194 ? -30.615 -12.332 -9.985 1.00 72.88 194 ALA A C 1
ATOM 1478 O O . ALA A 1 194 ? -31.396 -11.600 -10.581 1.00 72.88 194 ALA A O 1
ATOM 1479 N N . ASP A 1 195 ? -31.018 -13.174 -9.028 1.00 81.94 195 ASP A N 1
ATOM 1480 C CA . ASP A 1 195 ? -32.398 -13.315 -8.546 1.00 81.94 195 ASP A CA 1
ATOM 1481 C C . ASP A 1 195 ? -32.771 -12.347 -7.403 1.00 81.94 195 ASP A C 1
ATOM 1483 O O . ASP A 1 195 ? -33.875 -12.424 -6.868 1.00 81.94 195 ASP A O 1
ATOM 1487 N N . GLY A 1 196 ? -31.871 -11.437 -7.014 1.00 75.06 196 GLY A N 1
ATOM 1488 C CA . GLY A 1 196 ? -32.101 -10.485 -5.925 1.00 75.06 196 GLY A CA 1
ATOM 1489 C C . GLY A 1 196 ? -31.756 -11.012 -4.527 1.00 75.06 196 GLY A C 1
ATOM 1490 O O . GLY A 1 196 ? -31.880 -10.267 -3.556 1.00 75.06 196 GLY A O 1
ATOM 1491 N N . THR A 1 197 ? -31.294 -12.259 -4.393 1.00 75.50 197 THR A N 1
ATOM 1492 C CA . THR A 1 197 ? -30.950 -12.844 -3.089 1.00 75.50 197 THR A CA 1
ATOM 1493 C C . THR A 1 197 ? -29.628 -12.276 -2.558 1.00 75.50 197 THR A C 1
ATOM 1495 O O . THR A 1 197 ? -28.605 -12.399 -3.244 1.00 75.50 197 THR A O 1
ATOM 1498 N N . PRO A 1 198 ? -29.586 -11.717 -1.332 1.00 67.44 198 PRO A N 1
ATOM 1499 C CA . PRO A 1 198 ? -28.334 -11.343 -0.684 1.00 67.44 198 PRO A CA 1
ATOM 1500 C C . PRO A 1 198 ? -27.451 -12.571 -0.439 1.00 67.44 198 PRO A C 1
ATOM 1502 O O . PRO A 1 198 ? -27.902 -13.586 0.093 1.00 67.44 198 PRO A O 1
ATOM 1505 N N . VAL A 1 199 ? -26.178 -12.473 -0.804 1.00 69.00 199 VAL A N 1
ATOM 1506 C CA . VAL A 1 199 ? -25.152 -13.475 -0.518 1.00 69.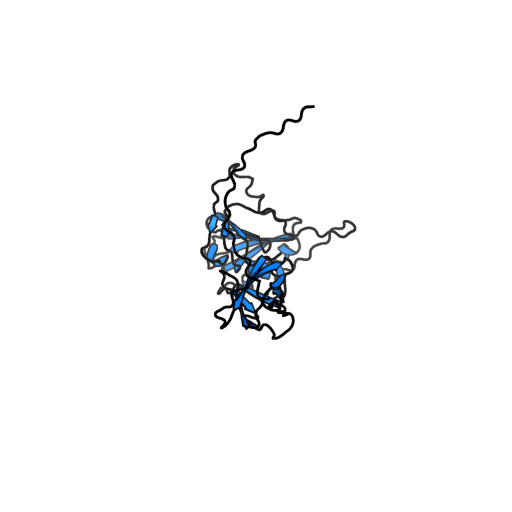00 199 VAL A CA 1
ATOM 1507 C C . VAL A 1 199 ? -24.317 -12.971 0.657 1.00 69.00 199 VAL A C 1
ATOM 1509 O O . VAL A 1 199 ? -23.747 -11.880 0.560 1.00 69.00 199 VAL A O 1
ATOM 1512 N N . PRO A 1 200 ? -24.220 -13.736 1.759 1.00 63.94 200 PRO A N 1
ATOM 1513 C CA . PRO A 1 200 ? -23.288 -13.422 2.831 1.00 63.94 200 PRO A CA 1
ATOM 1514 C C . PRO A 1 200 ? -21.866 -13.346 2.274 1.00 63.94 200 PRO A C 1
ATOM 1516 O O . PRO A 1 200 ? -21.400 -14.286 1.626 1.00 63.94 200 PRO A O 1
ATOM 1519 N N . ILE A 1 201 ? -21.173 -12.237 2.523 1.00 68.38 201 ILE A N 1
ATOM 1520 C CA . ILE A 1 201 ? -19.753 -12.135 2.193 1.00 68.38 201 ILE A CA 1
ATOM 1521 C C . ILE A 1 201 ? -18.988 -12.834 3.302 1.00 68.38 201 ILE A C 1
ATOM 1523 O O . ILE A 1 201 ? -18.956 -12.364 4.437 1.00 68.38 201 ILE A O 1
ATOM 1527 N N . ALA A 1 202 ? -18.379 -13.968 2.967 1.00 70.81 202 ALA A N 1
ATOM 1528 C CA . ALA A 1 202 ? -17.436 -14.622 3.855 1.00 70.81 202 ALA A CA 1
ATOM 1529 C C . ALA A 1 202 ? -16.143 -13.800 3.874 1.00 70.81 202 ALA A C 1
ATOM 1531 O O . ALA A 1 202 ? -15.407 -13.764 2.886 1.00 70.81 202 ALA A O 1
ATOM 1532 N N . ILE A 1 203 ? -15.881 -13.119 4.988 1.00 78.62 203 ILE A N 1
ATOM 1533 C CA . ILE A 1 203 ? -14.661 -12.336 5.176 1.00 78.62 203 ILE A CA 1
ATOM 1534 C C . ILE A 1 203 ? -13.657 -13.189 5.940 1.00 78.62 203 ILE A C 1
ATOM 1536 O O . ILE A 1 203 ? -13.912 -13.618 7.062 1.00 78.62 203 ILE A O 1
ATOM 1540 N N . ASN A 1 204 ? -12.497 -13.430 5.333 1.00 84.38 204 ASN A N 1
ATOM 1541 C CA . ASN A 1 204 ? -11.414 -14.157 5.981 1.00 84.38 204 ASN A CA 1
ATOM 1542 C C . ASN A 1 204 ? -10.670 -13.231 6.973 1.00 84.38 204 ASN A C 1
ATOM 1544 O O . ASN A 1 204 ? -10.106 -12.225 6.528 1.00 84.38 204 ASN A O 1
ATOM 1548 N N . PRO A 1 205 ? -10.607 -13.557 8.284 1.00 88.00 205 PRO A N 1
ATOM 1549 C CA . PRO A 1 205 ? -9.856 -12.764 9.255 1.00 88.00 205 PRO A CA 1
ATOM 1550 C C . PRO A 1 205 ? -8.389 -12.562 8.868 1.00 88.00 205 PRO A C 1
ATOM 1552 O O . PRO A 1 205 ? -7.861 -11.469 9.055 1.00 88.00 205 PRO A O 1
ATOM 1555 N N . ASP A 1 206 ? -7.732 -13.576 8.300 1.00 88.62 206 ASP A N 1
ATOM 1556 C CA . ASP A 1 206 ? -6.315 -13.483 7.936 1.00 88.62 206 ASP A CA 1
ATOM 1557 C C . ASP A 1 206 ? -6.088 -12.509 6.778 1.00 88.62 206 ASP A C 1
ATOM 1559 O O . ASP A 1 206 ? -5.096 -11.779 6.770 1.00 88.62 206 ASP A O 1
ATOM 1563 N N . SER A 1 207 ? -7.043 -12.415 5.848 1.00 84.44 207 SER A N 1
ATOM 1564 C CA . SER A 1 207 ? -7.018 -11.396 4.795 1.00 84.44 207 SER A CA 1
ATOM 1565 C C . SER A 1 207 ? -7.145 -9.992 5.386 1.00 84.44 207 SER A C 1
ATOM 1567 O O . SER A 1 207 ? -6.351 -9.119 5.047 1.00 84.44 207 SER A O 1
ATOM 1569 N N . VAL A 1 208 ? -8.055 -9.787 6.346 1.00 87.12 208 VAL A N 1
ATOM 1570 C CA . VAL A 1 208 ? -8.199 -8.494 7.039 1.00 87.12 208 VAL A CA 1
ATOM 1571 C C . VAL A 1 208 ? -6.935 -8.142 7.829 1.00 87.12 208 VAL A C 1
ATOM 1573 O O . VAL A 1 208 ? -6.503 -6.990 7.803 1.00 87.12 208 VAL A O 1
ATOM 1576 N N . ARG A 1 209 ? -6.306 -9.116 8.505 1.00 92.25 209 ARG A N 1
ATOM 1577 C CA . ARG A 1 209 ? -5.036 -8.907 9.226 1.00 92.25 209 ARG A CA 1
ATOM 1578 C C . ARG A 1 209 ? -3.931 -8.463 8.273 1.00 92.25 209 ARG A C 1
ATOM 1580 O O . ARG A 1 209 ? -3.238 -7.487 8.557 1.00 92.25 209 ARG A O 1
ATOM 1587 N N . ALA A 1 210 ? -3.786 -9.161 7.147 1.00 88.38 210 ALA A N 1
ATOM 1588 C CA . ALA A 1 210 ? -2.796 -8.836 6.130 1.00 88.38 210 ALA A CA 1
ATOM 1589 C C . ALA A 1 210 ? -3.036 -7.439 5.540 1.00 88.38 210 ALA A C 1
ATOM 1591 O O . ALA A 1 210 ? -2.094 -6.659 5.406 1.00 88.38 210 ALA A O 1
ATOM 1592 N N . ASP A 1 211 ? -4.291 -7.087 5.255 1.00 86.44 211 ASP A N 1
ATOM 1593 C CA . ASP A 1 211 ? -4.637 -5.781 4.699 1.00 86.44 211 ASP A CA 1
ATOM 1594 C C . ASP A 1 211 ? -4.424 -4.640 5.699 1.00 86.44 211 ASP A C 1
ATOM 1596 O O . ASP A 1 211 ? -3.889 -3.600 5.319 1.00 86.44 211 ASP A O 1
ATOM 1600 N N . LEU A 1 212 ? -4.754 -4.833 6.980 1.00 91.38 212 LEU A N 1
ATOM 1601 C CA . LEU A 1 212 ? -4.462 -3.860 8.036 1.00 91.38 212 LEU A CA 1
ATOM 1602 C C . LEU A 1 212 ? -2.957 -3.647 8.224 1.00 91.38 212 LEU A C 1
ATOM 1604 O O . LEU A 1 212 ? -2.520 -2.498 8.299 1.00 91.38 212 LEU A O 1
ATOM 1608 N N . LEU A 1 213 ? -2.161 -4.724 8.268 1.00 91.25 213 LEU A N 1
ATOM 1609 C CA . LEU A 1 213 ? -0.701 -4.616 8.356 1.00 91.25 213 LEU A CA 1
ATOM 1610 C C . LEU A 1 213 ? -0.142 -3.850 7.154 1.00 91.25 213 LEU A C 1
ATOM 1612 O O . LEU A 1 213 ? 0.660 -2.932 7.306 1.00 91.25 213 LEU A O 1
ATOM 1616 N N . ARG A 1 214 ? -0.610 -4.202 5.956 1.00 86.62 214 ARG A N 1
ATOM 1617 C CA . ARG A 1 214 ? -0.207 -3.562 4.706 1.00 86.62 214 ARG A CA 1
ATOM 1618 C C . ARG A 1 214 ? -0.560 -2.080 4.680 1.00 86.62 214 ARG A C 1
ATOM 1620 O O . ARG A 1 214 ? 0.253 -1.281 4.234 1.00 86.62 214 ARG A O 1
ATOM 1627 N N . VAL A 1 215 ? -1.745 -1.703 5.155 1.00 88.94 215 VAL A N 1
ATOM 1628 C CA . VAL A 1 215 ? -2.153 -0.296 5.265 1.00 88.94 215 VAL A CA 1
ATOM 1629 C C . VAL A 1 215 ? -1.264 0.444 6.262 1.00 88.94 215 VAL A C 1
ATOM 1631 O O . VAL A 1 215 ? -0.824 1.554 5.978 1.00 88.94 215 VAL A O 1
ATOM 1634 N N . TRP A 1 216 ? -0.970 -0.170 7.409 1.00 91.31 216 TRP A N 1
ATOM 1635 C CA . TRP A 1 216 ? -0.143 0.429 8.457 1.00 91.31 216 TRP A CA 1
ATOM 1636 C C . TRP A 1 216 ? 1.305 0.685 8.020 1.00 91.31 216 TRP A C 1
ATOM 1638 O O . TRP A 1 216 ? 1.902 1.710 8.354 1.00 91.31 216 TRP A O 1
ATOM 1648 N N . LEU A 1 217 ? 1.861 -0.230 7.232 1.00 89.31 217 LEU A N 1
ATOM 1649 C CA . LEU A 1 217 ? 3.200 -0.104 6.661 1.00 89.31 217 LEU A CA 1
ATOM 1650 C C . LEU A 1 217 ? 3.182 0.554 5.268 1.00 89.31 217 LEU A C 1
ATOM 1652 O O . LEU A 1 217 ? 4.222 0.708 4.639 1.00 89.31 217 LEU A O 1
ATOM 1656 N N . GLY A 1 218 ? 2.015 0.952 4.764 1.00 86.19 218 GLY A N 1
ATOM 1657 C CA . GLY A 1 218 ? 1.859 1.513 3.426 1.00 86.19 218 GLY A CA 1
ATOM 1658 C C . GLY A 1 218 ? 2.353 2.955 3.333 1.0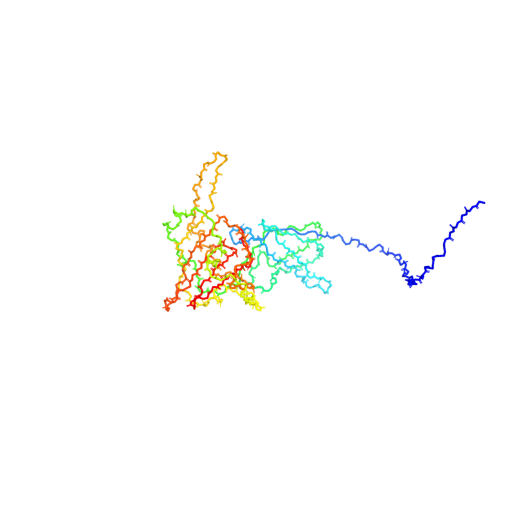0 86.19 218 GLY A C 1
ATOM 1659 O O . GLY A 1 218 ? 2.255 3.717 4.296 1.00 86.19 218 GLY A O 1
ATOM 1660 N N . TYR A 1 219 ? 2.852 3.339 2.156 1.00 84.81 219 TYR A N 1
ATOM 1661 C CA . TYR A 1 219 ? 3.332 4.690 1.871 1.00 84.81 219 TYR A CA 1
ATOM 1662 C C . TYR A 1 219 ? 2.209 5.636 1.435 1.00 84.81 219 TYR A C 1
ATOM 1664 O O . TYR A 1 219 ? 1.232 5.210 0.832 1.00 84.81 219 TYR A O 1
ATOM 1672 N N . PHE A 1 220 ? 2.366 6.938 1.665 1.00 81.94 220 PHE A N 1
ATOM 1673 C CA . PHE A 1 220 ? 1.498 7.986 1.117 1.00 81.94 220 PHE A CA 1
ATOM 1674 C C . PHE A 1 220 ? 2.304 9.265 0.832 1.00 81.94 220 PHE A C 1
ATOM 1676 O O . PHE A 1 220 ? 3.339 9.509 1.454 1.00 81.94 220 PHE A O 1
ATOM 1683 N N . ARG A 1 221 ? 1.833 10.093 -0.112 1.00 75.50 221 ARG A N 1
ATOM 1684 C CA . ARG A 1 221 ? 2.487 11.365 -0.500 1.00 75.50 221 ARG A CA 1
ATOM 1685 C C . ARG A 1 221 ? 1.905 12.592 0.201 1.00 75.50 221 ARG A C 1
ATOM 1687 O O . ARG A 1 221 ? 2.600 13.582 0.417 1.00 75.50 221 ARG A O 1
ATOM 1694 N N . PHE A 1 222 ? 0.613 12.558 0.497 1.00 76.44 222 PHE A N 1
ATOM 1695 C CA . PHE A 1 222 ? -0.110 13.683 1.075 1.00 76.44 222 PHE A CA 1
ATOM 1696 C C . PHE A 1 222 ? -1.128 13.196 2.103 1.00 76.44 222 PHE A C 1
ATOM 1698 O O . PHE A 1 222 ? -1.676 12.099 1.977 1.00 76.44 222 PHE A O 1
ATOM 1705 N N . ALA A 1 223 ? -1.391 14.046 3.090 1.00 79.88 223 ALA A N 1
ATOM 1706 C CA . ALA A 1 223 ? -2.518 13.924 4.000 1.00 79.88 223 ALA A CA 1
ATOM 1707 C C . ALA A 1 223 ? -3.364 15.200 3.929 1.00 79.88 223 ALA A C 1
ATOM 1709 O O . ALA A 1 223 ? -2.823 16.300 3.788 1.00 79.88 223 ALA A O 1
ATOM 1710 N N . ALA A 1 224 ? -4.680 15.049 4.036 1.00 75.00 224 ALA A N 1
ATOM 1711 C CA . ALA A 1 224 ? -5.633 16.152 4.134 1.00 75.00 224 ALA A CA 1
ATOM 1712 C C . ALA A 1 224 ? -6.428 16.042 5.442 1.00 75.00 224 ALA A C 1
ATOM 1714 O O . ALA A 1 224 ? -6.610 14.941 5.955 1.00 75.00 224 ALA A O 1
ATOM 1715 N N . CYS A 1 225 ? -6.928 17.151 5.989 1.00 71.44 225 CYS A N 1
ATOM 1716 C CA . CYS A 1 225 ? -7.820 17.125 7.162 1.00 71.44 225 CYS A CA 1
ATOM 1717 C C . CYS A 1 225 ? -9.318 17.035 6.805 1.00 71.44 225 CYS A C 1
ATOM 1719 O O . CYS A 1 225 ? -10.166 16.938 7.694 1.00 71.44 225 CYS A O 1
ATOM 1721 N N . SER A 1 226 ? -9.654 17.019 5.513 1.00 64.19 226 SER A N 1
ATOM 1722 C CA . SER A 1 226 ? -11.000 16.776 4.991 1.00 64.19 226 SER A CA 1
ATOM 1723 C C . SER A 1 226 ? -10.965 15.721 3.887 1.00 64.19 226 SER A C 1
ATOM 1725 O O . SER A 1 226 ? -9.927 15.495 3.258 1.00 64.19 226 SER A O 1
ATOM 1727 N N . ILE A 1 227 ? -12.098 15.048 3.662 1.00 63.88 227 ILE A N 1
ATOM 1728 C CA . ILE A 1 227 ? -12.193 14.129 2.535 1.00 63.88 227 ILE A CA 1
ATOM 1729 C C . ILE A 1 227 ? -12.200 14.918 1.226 1.00 63.88 227 ILE A C 1
ATOM 1731 O O . ILE A 1 227 ? -12.870 15.944 1.110 1.00 63.88 227 ILE A O 1
ATOM 1735 N N . MET A 1 228 ? -11.485 14.419 0.224 1.00 53.91 228 MET A N 1
ATOM 1736 C CA . MET A 1 228 ? -11.408 15.066 -1.088 1.00 53.91 228 MET A CA 1
ATOM 1737 C C . MET A 1 228 ? -11.860 14.165 -2.238 1.00 53.91 228 MET A C 1
ATOM 1739 O O . MET A 1 228 ? -11.750 14.540 -3.401 1.00 53.91 228 MET A O 1
ATOM 1743 N N . TRP A 1 229 ? -12.380 12.982 -1.914 1.00 58.38 229 TRP A N 1
ATOM 1744 C CA . TRP A 1 229 ? -12.797 11.956 -2.863 1.00 58.38 229 TRP A CA 1
ATOM 1745 C C . TRP A 1 229 ? -14.051 11.238 -2.347 1.00 58.38 229 TRP A C 1
ATOM 1747 O O . TRP A 1 229 ? -14.164 10.920 -1.166 1.00 58.38 229 TRP A O 1
ATOM 1757 N N . ALA A 1 230 ? -15.013 10.983 -3.230 1.00 52.56 230 ALA A N 1
ATOM 1758 C CA . ALA A 1 230 ? -16.198 10.182 -2.937 1.00 52.56 230 ALA A CA 1
ATOM 1759 C C . ALA A 1 230 ? -16.136 8.914 -3.791 1.00 52.56 230 ALA A C 1
ATOM 1761 O O . ALA A 1 230 ? -16.680 8.868 -4.889 1.00 52.56 230 ALA A O 1
ATOM 1762 N N . GLU A 1 231 ? -15.427 7.905 -3.292 1.00 57.34 231 GLU A N 1
ATOM 1763 C CA . GLU A 1 231 ? -15.235 6.630 -3.983 1.00 57.34 231 GLU A CA 1
ATOM 1764 C C . GLU A 1 231 ? -15.855 5.512 -3.136 1.00 57.34 231 GLU A C 1
ATOM 1766 O O . GLU A 1 231 ? -15.632 5.431 -1.925 1.00 57.34 231 GLU A O 1
ATOM 1771 N N . GLY A 1 232 ? -16.706 4.697 -3.762 1.00 54.25 232 GLY A N 1
ATOM 1772 C CA . GLY A 1 232 ? -17.353 3.567 -3.106 1.00 54.25 232 GLY A CA 1
ATOM 1773 C C . GLY A 1 232 ? -16.376 2.406 -2.968 1.00 54.25 232 GLY A C 1
ATOM 1774 O O . GLY A 1 232 ? -15.760 2.001 -3.946 1.00 54.25 232 GLY A O 1
ATOM 1775 N N . ALA A 1 233 ? -16.253 1.858 -1.764 1.00 61.38 233 ALA A N 1
ATOM 1776 C CA . ALA A 1 233 ? -15.465 0.666 -1.499 1.00 61.38 233 ALA A CA 1
ATOM 1777 C C . ALA A 1 233 ? -16.359 -0.573 -1.384 1.00 61.38 233 ALA A C 1
ATOM 1779 O O . ALA A 1 233 ? -17.391 -0.530 -0.720 1.00 61.38 233 ALA A O 1
ATOM 1780 N N . GLY A 1 234 ? -15.948 -1.702 -1.962 1.00 64.31 234 GLY A N 1
ATOM 1781 C CA . GLY A 1 234 ? -16.646 -2.980 -1.770 1.00 64.31 234 GLY A CA 1
ATOM 1782 C C . GLY A 1 234 ? -16.546 -3.527 -0.339 1.00 64.31 234 GLY A C 1
ATOM 1783 O O . GLY A 1 234 ? -17.332 -4.390 0.045 1.00 64.31 234 GLY A O 1
ATOM 1784 N N . TRP A 1 235 ? -15.605 -3.020 0.462 1.00 75.62 235 TRP A N 1
ATOM 1785 C CA . TRP A 1 235 ? -15.395 -3.388 1.859 1.00 75.62 235 TRP A CA 1
ATOM 1786 C C . TRP A 1 235 ? -14.660 -2.276 2.615 1.00 75.62 235 TRP A C 1
ATOM 1788 O O . TRP A 1 235 ? -14.057 -1.389 2.010 1.00 75.62 235 TRP A O 1
ATOM 1798 N N . SER A 1 236 ? -14.694 -2.330 3.944 1.00 81.31 236 SER A N 1
ATOM 1799 C CA . SER A 1 236 ? -13.847 -1.484 4.784 1.00 81.31 236 SER A CA 1
ATOM 1800 C C . SER A 1 236 ? -13.716 -2.035 6.199 1.00 81.31 236 SER A C 1
ATOM 1802 O O . SER A 1 236 ? -14.594 -2.740 6.693 1.00 81.31 236 SER A O 1
ATOM 1804 N N . VAL A 1 237 ? -12.616 -1.697 6.863 1.00 87.81 237 VAL A N 1
ATOM 1805 C CA . VAL A 1 237 ? -12.316 -2.088 8.241 1.00 87.81 237 VAL A CA 1
ATOM 1806 C C . VAL A 1 237 ? -12.093 -0.850 9.100 1.00 87.81 237 VAL A C 1
ATOM 1808 O O . VAL A 1 237 ? -11.444 0.106 8.675 1.00 87.81 237 VAL A O 1
ATOM 1811 N N . GLU A 1 238 ? -12.636 -0.872 10.311 1.00 91.12 238 GLU A N 1
ATOM 1812 C CA . GLU A 1 238 ? -12.265 0.024 11.402 1.00 91.12 238 GLU A CA 1
ATOM 1813 C C . GLU A 1 238 ? -11.345 -0.719 12.359 1.00 91.12 238 GLU A C 1
ATOM 1815 O O . GLU A 1 238 ? -11.578 -1.885 12.693 1.00 91.12 238 GLU A O 1
ATOM 1820 N N . ALA A 1 239 ? -10.315 -0.029 12.822 1.00 93.75 239 ALA A N 1
ATOM 1821 C CA . ALA A 1 239 ? -9.356 -0.557 13.761 1.00 93.75 239 ALA A CA 1
ATOM 1822 C C . ALA A 1 239 ? -8.909 0.504 14.768 1.00 93.75 239 ALA A C 1
ATOM 1824 O O . ALA A 1 239 ? -8.840 1.700 14.478 1.00 93.75 239 ALA A O 1
ATOM 1825 N N . GLN A 1 240 ? -8.564 0.038 15.961 1.00 95.06 240 GLN A N 1
ATOM 1826 C CA . GLN A 1 240 ? -7.891 0.825 16.980 1.00 95.06 240 GLN A CA 1
ATOM 1827 C C . GLN A 1 240 ? -6.403 0.479 16.982 1.00 95.06 240 GLN A C 1
ATOM 1829 O O . GLN A 1 240 ? -6.036 -0.696 16.981 1.00 95.06 240 GLN A O 1
ATOM 1834 N N . VAL A 1 241 ? -5.552 1.500 16.995 1.00 95.00 241 VAL A N 1
ATOM 1835 C CA . VAL A 1 241 ? -4.104 1.362 17.157 1.00 95.00 241 VAL A CA 1
ATOM 1836 C C . VAL A 1 241 ? -3.772 1.639 18.619 1.00 95.00 241 VAL A C 1
ATOM 1838 O O . VAL A 1 241 ? -3.963 2.754 19.107 1.00 95.00 241 VAL A O 1
ATOM 1841 N N . GLU A 1 242 ? -3.316 0.609 19.323 1.00 94.69 242 GLU A N 1
ATOM 1842 C CA . GLU A 1 242 ? -2.999 0.633 20.748 1.00 94.69 242 GLU A CA 1
ATOM 1843 C C . GLU A 1 242 ? -1.519 0.991 20.954 1.00 94.69 242 GLU A C 1
ATOM 1845 O O . GLU A 1 242 ? -0.626 0.373 20.361 1.00 94.69 242 GLU A O 1
ATOM 1850 N N . TYR A 1 243 ? -1.256 1.970 21.821 1.00 93.62 243 TYR A N 1
ATOM 1851 C CA . TYR A 1 243 ? 0.091 2.413 22.194 1.00 93.62 243 TYR A CA 1
ATOM 1852 C C . TYR A 1 243 ? 0.365 2.174 23.689 1.00 93.62 243 TYR A C 1
ATOM 1854 O O . TYR A 1 243 ? -0.580 2.128 24.481 1.00 93.62 243 TYR A O 1
ATOM 1862 N N . PRO A 1 244 ? 1.646 2.085 24.111 1.00 91.56 244 PRO A N 1
ATOM 1863 C CA . PRO A 1 244 ? 1.998 1.863 25.516 1.00 91.56 244 PRO A CA 1
ATOM 1864 C C . PRO A 1 244 ? 1.500 2.966 26.461 1.00 91.56 244 PRO A C 1
ATOM 1866 O O . PRO A 1 244 ? 1.308 2.719 27.645 1.00 91.56 244 PRO A O 1
ATOM 1869 N N . ASP A 1 245 ? 1.314 4.188 25.951 1.00 89.81 245 ASP A N 1
ATOM 1870 C CA . ASP A 1 245 ? 0.860 5.354 26.716 1.00 89.81 245 ASP A CA 1
ATOM 1871 C C . ASP A 1 245 ? -0.672 5.462 26.808 1.00 89.81 245 ASP A C 1
ATOM 1873 O O . ASP A 1 245 ? -1.186 6.479 27.272 1.00 89.81 245 ASP A O 1
ATOM 1877 N N . HIS A 1 246 ? -1.405 4.437 26.354 1.00 85.25 246 HIS A N 1
ATOM 1878 C CA . HIS A 1 246 ? -2.871 4.376 26.284 1.00 85.25 246 HIS A CA 1
ATOM 1879 C C . HIS A 1 246 ? -3.532 5.469 25.427 1.00 85.25 246 HIS A C 1
ATOM 1881 O O . HIS A 1 246 ? -4.762 5.534 25.345 1.00 85.25 246 HIS A O 1
ATOM 1887 N N . ARG A 1 247 ? -2.746 6.311 24.743 1.00 88.94 247 ARG A N 1
ATOM 1888 C CA . ARG A 1 247 ? -3.259 7.246 23.745 1.00 88.94 247 ARG A CA 1
ATOM 1889 C C . ARG A 1 247 ? -3.371 6.503 22.428 1.00 88.94 247 ARG A C 1
ATOM 1891 O O . ARG A 1 247 ? -2.395 6.333 21.705 1.00 88.94 247 ARG A O 1
ATOM 1898 N N . ASN A 1 248 ? -4.572 6.027 22.142 1.00 91.38 248 ASN A N 1
ATOM 1899 C CA . ASN A 1 248 ? -4.828 5.217 20.961 1.00 91.38 248 ASN A CA 1
ATOM 1900 C C . ASN A 1 248 ? -5.089 6.098 19.737 1.00 91.38 248 ASN A C 1
ATOM 1902 O O . ASN A 1 248 ? -5.702 7.159 19.850 1.00 91.38 248 ASN A O 1
ATOM 1906 N N . ALA A 1 249 ? -4.672 5.623 18.567 1.00 91.94 249 ALA A N 1
ATOM 1907 C CA . ALA A 1 249 ? -5.143 6.162 17.297 1.00 91.94 249 ALA A CA 1
ATOM 1908 C C . ALA A 1 249 ? -6.312 5.311 16.781 1.00 91.94 249 ALA A C 1
ATOM 1910 O O . ALA A 1 249 ? -6.489 4.152 17.163 1.00 91.94 249 ALA A O 1
ATOM 1911 N N . PHE A 1 250 ? -7.128 5.891 15.914 1.00 91.69 250 PHE A N 1
ATOM 1912 C CA . PHE A 1 250 ? -8.201 5.189 15.222 1.00 91.69 250 PHE A CA 1
ATOM 1913 C C . PHE A 1 250 ? -7.917 5.200 13.729 1.00 91.69 250 PHE A C 1
ATOM 1915 O O . PHE A 1 250 ? -7.480 6.213 13.192 1.00 91.69 250 PHE A O 1
ATOM 1922 N N . LEU A 1 251 ? -8.181 4.084 13.065 1.00 90.06 251 LEU A N 1
ATOM 1923 C CA . LEU A 1 251 ? -7.963 3.900 11.643 1.00 90.06 251 LEU A CA 1
ATOM 1924 C C . LEU A 1 251 ? -9.225 3.318 11.014 1.00 90.06 251 LEU A C 1
ATOM 1926 O O . LEU A 1 251 ? -9.805 2.368 11.530 1.00 90.06 251 LEU A O 1
ATOM 1930 N N . ARG A 1 252 ? -9.634 3.858 9.870 1.00 88.00 252 ARG A N 1
ATOM 1931 C CA . ARG A 1 252 ? -10.634 3.245 8.997 1.00 88.00 252 ARG A CA 1
ATOM 1932 C C . ARG A 1 252 ? -10.089 3.203 7.583 1.00 88.00 252 ARG A C 1
ATOM 1934 O O . ARG A 1 252 ? -9.623 4.223 7.088 1.00 88.00 252 ARG A O 1
ATOM 1941 N N . THR A 1 253 ? -10.147 2.052 6.927 1.00 85.12 253 THR A N 1
ATOM 1942 C CA . THR A 1 253 ? -9.559 1.883 5.594 1.00 85.12 253 THR A CA 1
ATOM 1943 C C . THR A 1 253 ? -10.342 0.910 4.730 1.00 85.12 253 THR A C 1
ATOM 1945 O O . THR A 1 253 ? -11.004 0.009 5.243 1.00 85.12 253 THR A O 1
ATOM 1948 N N . ASN A 1 254 ? -10.246 1.091 3.418 1.00 77.56 254 ASN A N 1
ATOM 1949 C CA . ASN A 1 254 ? -10.664 0.118 2.411 1.00 77.56 254 ASN A CA 1
ATOM 1950 C C . ASN A 1 254 ? -9.471 -0.486 1.640 1.00 77.56 254 ASN A C 1
ATOM 1952 O O . ASN A 1 254 ? -9.669 -1.093 0.596 1.00 77.56 254 ASN A O 1
ATOM 1956 N N . GLY A 1 255 ? -8.233 -0.265 2.100 1.00 76.56 255 GLY A N 1
ATOM 1957 C CA . GLY A 1 255 ? -7.015 -0.707 1.412 1.00 76.56 255 GLY A CA 1
ATOM 1958 C C . GLY A 1 255 ? -6.396 0.320 0.455 1.00 76.56 255 GLY A C 1
ATOM 1959 O O . GLY A 1 255 ? -5.208 0.210 0.161 1.00 76.56 255 GLY A O 1
ATOM 1960 N N . MET A 1 256 ? -7.136 1.358 0.048 1.00 75.44 256 MET A N 1
ATOM 1961 C CA . MET A 1 256 ? -6.625 2.479 -0.761 1.00 75.44 256 MET A CA 1
ATOM 1962 C C . MET A 1 256 ? -6.735 3.814 -0.025 1.00 75.44 256 MET A C 1
ATOM 1964 O O . MET A 1 256 ? -5.779 4.587 0.032 1.00 75.44 256 MET A O 1
ATOM 1968 N N . HIS A 1 257 ? -7.902 4.085 0.543 1.00 80.25 257 HIS A N 1
ATOM 1969 C CA . HIS A 1 257 ? -8.204 5.270 1.324 1.00 80.25 257 HIS A CA 1
ATOM 1970 C C . HIS A 1 257 ? -8.193 4.921 2.793 1.00 80.25 257 HIS A C 1
ATOM 1972 O O . HIS A 1 257 ? -8.855 3.976 3.224 1.00 80.25 257 HIS A O 1
ATOM 1978 N N . THR A 1 258 ? -7.498 5.737 3.568 1.00 83.56 258 THR A N 1
ATOM 1979 C CA . THR A 1 258 ? -7.407 5.553 5.006 1.00 83.56 258 THR A CA 1
ATOM 1980 C C . THR A 1 258 ? -7.747 6.868 5.686 1.00 83.56 258 THR A C 1
ATOM 1982 O O . THR A 1 258 ? -7.146 7.908 5.423 1.00 83.56 258 THR A O 1
ATOM 1985 N N . TYR A 1 259 ? -8.739 6.813 6.561 1.00 86.25 259 TYR A N 1
ATOM 1986 C CA . TYR A 1 259 ? -8.987 7.822 7.572 1.00 86.25 259 TYR A CA 1
ATOM 1987 C C . TYR A 1 259 ? -8.242 7.436 8.844 1.00 86.25 259 TYR A C 1
ATOM 1989 O O . TYR A 1 259 ? -8.294 6.282 9.272 1.00 86.25 259 TYR A O 1
ATOM 1997 N N . ILE A 1 260 ? -7.578 8.405 9.460 1.00 88.31 260 ILE A N 1
ATOM 1998 C CA . ILE A 1 260 ? -6.877 8.235 10.723 1.00 88.31 260 ILE A CA 1
ATOM 1999 C C . ILE A 1 260 ? -7.278 9.361 11.664 1.00 88.31 260 ILE A C 1
ATOM 2001 O O . ILE A 1 260 ? -7.234 10.531 11.294 1.00 88.31 260 ILE A O 1
ATOM 2005 N N . ARG A 1 261 ? -7.603 9.014 12.906 1.00 88.69 261 ARG A N 1
ATOM 2006 C CA . ARG A 1 261 ? -7.545 9.949 14.027 1.00 88.69 261 ARG A CA 1
ATOM 2007 C C . ARG A 1 261 ? -6.287 9.655 14.827 1.00 88.69 261 ARG A C 1
ATOM 2009 O O . ARG A 1 261 ? -6.174 8.559 15.372 1.00 88.69 261 ARG A O 1
ATOM 2016 N N . ASP A 1 262 ? -5.346 10.591 14.857 1.00 89.00 262 ASP A N 1
ATOM 2017 C CA . ASP A 1 262 ? -4.086 10.408 15.579 1.00 89.00 262 ASP A CA 1
ATOM 2018 C C . ASP A 1 262 ? -4.263 10.505 17.107 1.00 89.00 262 ASP A C 1
ATOM 2020 O O . ASP A 1 262 ? -5.355 10.764 17.621 1.00 89.00 262 ASP A O 1
ATOM 2024 N N . ARG A 1 263 ? -3.168 10.286 17.844 1.00 88.44 263 ARG A N 1
ATOM 2025 C CA . ARG A 1 263 ? -3.142 10.302 19.317 1.00 88.44 263 ARG A CA 1
ATOM 2026 C C . ARG A 1 263 ? -3.452 11.668 19.936 1.00 88.44 263 ARG A C 1
ATOM 2028 O O . ARG A 1 263 ? -3.761 11.727 21.125 1.00 88.44 263 ARG A O 1
ATOM 2035 N N . ASP A 1 264 ? -3.377 12.737 19.146 1.00 85.75 264 ASP A N 1
ATOM 2036 C CA . ASP A 1 264 ? -3.706 14.103 19.554 1.00 85.75 264 ASP A CA 1
ATOM 2037 C C . ASP A 1 264 ? -5.139 14.491 19.127 1.00 85.75 264 ASP A C 1
ATOM 2039 O O . ASP A 1 264 ? -5.564 15.633 19.304 1.00 85.75 264 ASP A O 1
ATOM 2043 N N . GLY A 1 265 ? -5.905 13.543 18.571 1.00 84.44 265 GLY A N 1
ATOM 2044 C CA . GLY A 1 265 ? -7.293 13.727 18.152 1.00 84.44 265 GLY A CA 1
ATOM 2045 C C . GLY A 1 265 ? -7.459 14.382 16.780 1.00 84.44 265 GLY A C 1
ATOM 2046 O O . GLY A 1 265 ? -8.590 14.696 16.399 1.00 84.44 265 GLY A O 1
ATOM 2047 N N . ARG A 1 266 ? -6.376 14.589 16.020 1.00 83.81 266 ARG A N 1
ATOM 2048 C CA . ARG A 1 266 ? -6.449 15.203 14.688 1.00 83.81 266 ARG A CA 1
ATOM 2049 C C . ARG A 1 266 ? -6.869 14.175 13.655 1.00 83.81 266 ARG A C 1
ATOM 2051 O O . ARG A 1 266 ? -6.477 13.014 13.709 1.00 83.81 266 ARG A O 1
ATOM 2058 N N . ASN A 1 267 ? -7.670 14.636 12.705 1.00 83.56 267 ASN A N 1
ATOM 2059 C CA . ASN A 1 267 ? -8.234 13.820 11.644 1.00 83.56 267 ASN A CA 1
ATOM 2060 C C . ASN A 1 267 ? -7.401 13.964 10.371 1.00 83.56 267 ASN A C 1
ATOM 2062 O O . ASN A 1 267 ? -7.142 15.082 9.928 1.00 83.56 267 ASN A O 1
ATOM 2066 N N . TRP A 1 268 ? -7.052 12.834 9.771 1.00 84.12 268 TRP A N 1
ATOM 2067 C CA . TRP A 1 268 ? -6.254 12.742 8.561 1.00 84.12 268 TRP A CA 1
ATOM 2068 C C . TRP A 1 268 ? -6.922 11.814 7.557 1.00 84.12 268 TRP A C 1
ATOM 2070 O O . TRP A 1 268 ? -7.401 10.738 7.904 1.00 84.12 268 TRP A O 1
ATOM 2080 N N . TYR A 1 269 ? -6.906 12.225 6.301 1.00 83.12 269 TYR A N 1
ATOM 2081 C CA . TYR A 1 269 ? -7.342 11.454 5.152 1.00 83.12 269 TYR A CA 1
ATOM 2082 C C . TYR A 1 269 ? -6.130 11.266 4.254 1.00 83.12 269 TYR A C 1
ATOM 2084 O O . TYR A 1 269 ? -5.543 12.241 3.777 1.00 83.12 269 TYR A O 1
ATOM 2092 N N . ILE A 1 270 ? -5.742 10.013 4.053 1.00 83.19 270 ILE A N 1
ATOM 2093 C CA . ILE A 1 270 ? -4.589 9.635 3.242 1.00 83.19 270 ILE A CA 1
ATOM 2094 C C . ILE A 1 270 ? -5.021 8.657 2.155 1.00 83.19 270 ILE A C 1
ATOM 2096 O O . ILE A 1 270 ? -5.947 7.859 2.332 1.00 83.19 270 ILE A O 1
ATOM 2100 N N . ARG A 1 271 ? -4.306 8.704 1.034 1.00 79.75 271 ARG A N 1
ATOM 2101 C CA . ARG A 1 271 ? -4.380 7.693 -0.016 1.00 79.75 271 ARG A CA 1
ATOM 2102 C C . ARG A 1 271 ? -3.052 6.952 -0.064 1.00 79.75 271 ARG A C 1
ATOM 2104 O O . ARG A 1 271 ? -2.001 7.588 -0.168 1.00 79.75 271 ARG A O 1
ATOM 2111 N N . LEU A 1 272 ? -3.114 5.630 0.042 1.00 79.69 272 LEU A N 1
ATOM 2112 C CA . LEU A 1 272 ? -1.935 4.780 -0.022 1.00 79.69 272 LEU A CA 1
ATOM 2113 C C . LEU A 1 272 ? -1.344 4.752 -1.431 1.00 79.69 272 LEU A C 1
ATOM 2115 O O . LEU A 1 272 ? -2.045 4.917 -2.431 1.00 79.69 272 LEU A O 1
ATOM 2119 N N . TRP A 1 273 ? -0.035 4.540 -1.486 1.00 74.25 273 TRP A N 1
ATOM 2120 C CA . TRP A 1 273 ? 0.759 4.452 -2.694 1.00 74.25 273 TRP A CA 1
ATOM 2121 C C . TRP A 1 273 ? 1.735 3.268 -2.611 1.00 74.25 273 TRP A C 1
ATOM 2123 O O . TRP A 1 273 ? 2.569 3.239 -1.706 1.00 74.25 273 TRP A O 1
ATOM 2133 N N . PRO A 1 274 ? 1.687 2.313 -3.552 1.00 67.19 274 PRO A N 1
ATOM 2134 C CA . PRO A 1 274 ? 0.643 2.151 -4.560 1.00 67.19 274 PRO A CA 1
ATOM 2135 C C . PRO A 1 274 ? -0.721 1.833 -3.932 1.00 67.19 274 PRO A C 1
ATOM 2137 O O . PRO A 1 274 ? -0.802 1.253 -2.846 1.00 67.19 274 PRO A O 1
ATOM 2140 N N . ALA A 1 275 ? -1.790 2.221 -4.623 1.00 58.72 275 ALA A N 1
ATOM 2141 C CA . ALA A 1 275 ? -3.148 1.929 -4.192 1.00 58.72 275 ALA A CA 1
ATOM 2142 C C . ALA A 1 275 ? -3.544 0.476 -4.513 1.00 58.72 275 ALA A C 1
ATOM 2144 O O . ALA A 1 275 ? -2.909 -0.202 -5.325 1.00 58.72 275 ALA A O 1
ATOM 2145 N N . VAL A 1 276 ? -4.592 -0.008 -3.849 1.00 52.50 276 VAL A N 1
ATOM 2146 C CA . VAL A 1 276 ? -5.177 -1.334 -4.080 1.00 52.50 276 VAL A CA 1
ATOM 2147 C C . VAL A 1 276 ? -6.681 -1.169 -4.137 1.00 52.50 276 VAL A C 1
ATOM 2149 O O . VAL A 1 276 ? -7.244 -0.620 -3.191 1.00 52.50 276 VAL A O 1
ATOM 2152 N N . ASP A 1 277 ? -7.299 -1.648 -5.210 1.00 43.50 277 ASP A N 1
ATOM 2153 C CA . ASP A 1 277 ? -8.751 -1.842 -5.282 1.00 43.50 277 ASP A CA 1
ATOM 2154 C C . ASP A 1 277 ? -9.133 -3.282 -4.926 1.00 43.50 277 ASP A C 1
ATOM 2156 O O . ASP A 1 277 ? -8.387 -4.210 -5.324 1.00 43.50 277 ASP A O 1
#

Foldseek 3Di:
DDDDDDDDDDDDDDDDDDDPDPPDPPPPPPKAKEKEFEAAPVRQGFAQFKKWWAFDPDPPDDIWIWGAHQRRITMTIRDDQGKTAIDTPFAAKDWVVRIDGRDPDHHHYPYYIHIAHPDDAPDDLVQEAEDVVQQVDAAADWPQVAPVCPVDDPDPDPWAKDFDPGWDALCVVLDPAFRHKYWPHKHFHFDAPPVRHTDDDRDDSSVVSVLVSRNRRFIFGMKTQHDDDGDTARMKIKIWGQHPVRQIKIWIDSQFWIWIQHSVRGIIITGTPSGHD

Secondary structure (DSSP, 8-state):
-------------------------------EEEEEEEE-TTS-B-BS-EEEEEESS-SSPPPEEEE--TTSEEEEEEE-SSEEEEE-TTS-EEEESSEEE--SSS-EEEEEEEEEE----S--GGGEE--HHHHHSPEES---TTSSSTTS-SS-----EEEEEEEEEHHHHH-S---EEEEEEEEEPPEE-TTSPEEP----HHHHHHHHHHHHT-EEEEEESS-------SEEEEEEEE-TTS--EEEEESSSEEEEE-TTS-EEEEE-BSB--

pLDDT: mean 75.08, std 20.26, range [26.64, 96.12]

Sequence (277 aa):
MRSKTAFASIVLFLIPHSSYSQANKTRVTETQLASGRIVDLQGRPRCCVVLTLVPINSPTAMPITAFTKYDGSISFSGLQRISYELSIPGGDFSIHPARIDAPTAGDLEIGDVVVEPAVSSNFNIDQVLVDRHVVDNPLVGVFMLGRETAGASDKPQDPCWVHADRYKTVEEFVGRGAQRIRATRVTAAPTVRADGTPVPIAINPDSVRADLLRVWLGYFRFAACSIMWAEGAGWSVEAQVEYPDHRNAFLRTNGMHTYIRDRDGRNWYIRLWPAVD

Radius of gyration: 26.52 Å; chains: 1; bounding box: 57×63×92 Å